Protein AF-A0A924R3G1-F1 (afdb_monomer_lite)

Secondary structure (DSSP, 8-state):
---GGGHHHHHHHHHHHHHHHHHHHHHHHHHHHHHHHHHHHHHHHHHHHHHHHHHHHHHHHHHHHH-TTTTT-SS-SSPPPPPPEEETTEEEEEEEE-S-EEBSS-B-TT-SEEEBS--TTS-SSEEEEESS-TTTT-EEEEESEEETTEEES-B-S-EETTEE-----B-TT-EEEEEEEB-S-B-SS-PPPSEEEEE--TTS-SSEEEEETTEEEEESEEEEETTEEEEES-B-----SS-SSPPPB-TT-EEEEE---TT-----EEEEEEEEETTEEEEEEEEE--

Sequence (290 aa):
MIRHVRQGGFLMIVALIMIVVLVFMAIALGAMLGSSTLASGNHVGSVQALFQAESGLEFEQRRWAQNLEWYRSTSDPNPSAAGPQTLGSGTFTVSSNLPATMLDRGISAGAGTINVYTTGRFPISGILQIGDDLAAGAELVRYTGVSGTAFTGVSRAGGQGTVTSAASVHSRADRVYPVTILRTNLPANCIALASLQVDANSKFLSAGTLDIEGEEIAYASSSTIAGTTTLSGITRCLDTITVVTPASHLINQPVTPVLVGGDSADYQVEMFSTGVQGTNIRYARRTIQR

Structure (mmCIF, N/CA/C/O backbone):
data_AF-A0A924R3G1-F1
#
_entry.id   AF-A0A924R3G1-F1
#
loop_
_atom_site.group_PDB
_atom_site.id
_atom_site.type_symbol
_atom_site.label_atom_id
_atom_site.label_alt_id
_atom_site.label_comp_id
_atom_site.label_asym_id
_atom_site.label_entity_id
_atom_site.label_seq_id
_atom_site.pdbx_PDB_ins_code
_atom_site.Cartn_x
_atom_site.Cartn_y
_atom_site.Cartn_z
_atom_site.occupancy
_atom_site.B_iso_or_equiv
_atom_site.auth_seq_id
_atom_site.auth_comp_id
_atom_site.auth_asym_id
_atom_site.auth_atom_id
_atom_site.pdbx_PDB_model_num
ATOM 1 N N . MET A 1 1 ? 34.642 26.362 -85.420 1.00 46.69 1 MET A N 1
ATOM 2 C CA . MET A 1 1 ? 35.477 26.325 -84.199 1.00 46.69 1 MET A CA 1
ATOM 3 C C . MET A 1 1 ? 34.615 26.774 -83.017 1.00 46.69 1 MET A C 1
ATOM 5 O O . MET A 1 1 ? 34.578 27.949 -82.677 1.00 46.69 1 MET A O 1
ATOM 9 N N . ILE A 1 2 ? 33.798 25.860 -82.486 1.00 54.34 2 ILE A N 1
ATOM 10 C CA . ILE A 1 2 ? 32.839 26.147 -81.408 1.00 54.34 2 ILE A CA 1
ATOM 11 C C . ILE A 1 2 ? 33.617 26.094 -80.088 1.00 54.34 2 ILE A C 1
ATOM 13 O O . ILE A 1 2 ? 34.229 25.082 -79.762 1.00 54.34 2 ILE A O 1
ATOM 17 N N . ARG A 1 3 ? 33.682 27.220 -79.369 1.00 48.91 3 ARG A N 1
ATOM 18 C CA . ARG A 1 3 ? 34.471 27.367 -78.135 1.00 48.91 3 ARG A CA 1
ATOM 19 C C . ARG A 1 3 ? 33.876 26.502 -77.008 1.00 48.91 3 ARG A C 1
ATOM 21 O O . ARG A 1 3 ? 32.891 26.894 -76.392 1.00 48.91 3 ARG A O 1
ATOM 28 N N . HIS A 1 4 ? 34.533 25.387 -76.674 1.00 56.78 4 HIS A N 1
ATOM 29 C CA . HIS A 1 4 ? 34.225 24.487 -75.541 1.00 56.78 4 HIS A CA 1
ATOM 30 C C . HIS A 1 4 ? 34.455 25.090 -74.134 1.00 56.78 4 HIS A C 1
ATOM 32 O O . HIS A 1 4 ? 34.282 24.416 -73.121 1.00 56.78 4 HIS A O 1
ATOM 38 N N . VAL A 1 5 ? 34.799 26.376 -74.030 1.00 56.31 5 VAL A N 1
ATOM 39 C CA . VAL A 1 5 ? 35.259 27.011 -72.778 1.00 56.31 5 VAL A CA 1
ATOM 40 C C . VAL A 1 5 ? 34.136 27.181 -71.732 1.00 56.31 5 VAL A C 1
ATOM 42 O O . VAL A 1 5 ? 34.415 27.423 -70.564 1.00 56.31 5 VAL A O 1
ATOM 45 N N . ARG A 1 6 ? 32.857 26.999 -72.099 1.00 57.38 6 ARG A N 1
ATOM 46 C CA . ARG A 1 6 ? 31.717 27.110 -71.161 1.00 57.38 6 ARG A CA 1
ATOM 47 C C . ARG A 1 6 ? 31.269 25.793 -70.511 1.00 57.38 6 ARG A C 1
ATOM 49 O O . ARG A 1 6 ? 30.515 25.842 -69.546 1.00 57.38 6 ARG A O 1
ATOM 56 N N . GLN A 1 7 ? 31.730 24.632 -70.983 1.00 69.12 7 GLN A N 1
ATOM 57 C CA . GLN A 1 7 ? 31.309 23.332 -70.427 1.00 69.12 7 GLN A CA 1
ATOM 58 C C . GLN A 1 7 ? 32.073 22.949 -69.147 1.00 69.12 7 GLN A C 1
ATOM 60 O O . GLN A 1 7 ? 31.501 22.316 -68.264 1.00 69.12 7 GLN A O 1
ATOM 65 N N . GLY A 1 8 ? 33.328 23.390 -68.997 1.00 74.25 8 GLY A N 1
ATOM 66 C CA . GLY A 1 8 ? 34.151 23.070 -67.823 1.00 74.25 8 GLY A CA 1
ATOM 67 C C . GLY A 1 8 ? 33.627 23.669 -66.512 1.00 74.25 8 GLY A C 1
ATOM 68 O O . GLY A 1 8 ? 33.621 22.992 -65.489 1.00 74.25 8 GLY A O 1
ATOM 69 N N . GLY A 1 9 ? 33.118 24.907 -66.546 1.00 81.81 9 GLY A N 1
ATOM 70 C CA . GLY A 1 9 ? 32.546 25.556 -65.359 1.00 81.81 9 GLY A CA 1
ATOM 71 C C . GLY A 1 9 ? 31.278 24.863 -64.854 1.00 81.81 9 GLY A C 1
ATOM 72 O O . GLY A 1 9 ? 31.118 24.665 -63.654 1.00 81.81 9 GLY A O 1
ATOM 73 N N . PHE A 1 10 ? 30.410 24.422 -65.769 1.00 85.00 10 PHE A N 1
ATOM 74 C CA . PHE A 1 10 ? 29.203 23.672 -65.420 1.00 85.00 10 PHE A CA 1
ATOM 75 C C . PHE A 1 10 ? 29.535 22.303 -64.811 1.00 85.00 10 PHE A C 1
ATOM 77 O O . PHE A 1 10 ? 28.999 21.958 -63.761 1.00 85.00 10 PHE A O 1
ATOM 84 N N . LEU A 1 11 ? 30.465 21.550 -65.413 1.00 88.44 11 LEU A N 1
ATOM 85 C CA . LEU A 1 11 ? 30.882 20.245 -64.886 1.00 88.44 11 LEU A CA 1
ATOM 86 C C . LEU A 1 11 ? 31.517 20.349 -63.491 1.00 88.44 11 LEU A C 1
ATOM 88 O O . LEU A 1 11 ? 31.296 19.473 -62.660 1.00 88.44 11 LEU A O 1
ATOM 92 N N . MET A 1 12 ? 32.250 21.429 -63.209 1.00 90.56 12 MET A N 1
ATOM 93 C CA . MET A 1 12 ? 32.850 21.664 -61.892 1.00 90.56 12 MET A CA 1
ATOM 94 C C . MET A 1 12 ? 31.787 21.948 -60.817 1.00 90.56 12 MET A C 1
ATOM 96 O O . MET A 1 12 ? 31.855 21.381 -59.727 1.00 90.56 12 MET A O 1
ATOM 100 N N . ILE A 1 13 ? 30.748 22.728 -61.145 1.00 91.25 13 ILE A N 1
ATOM 101 C CA . ILE A 1 13 ? 29.598 22.960 -60.252 1.00 91.25 13 ILE A CA 1
ATOM 102 C C . ILE A 1 13 ? 28.843 21.651 -59.986 1.00 91.25 13 ILE A C 1
ATOM 104 O O . ILE A 1 13 ? 28.533 21.347 -58.835 1.00 91.25 13 ILE A O 1
ATOM 108 N N . VAL A 1 14 ? 28.581 20.851 -61.025 1.00 93.06 14 VAL A N 1
ATOM 109 C CA . VAL A 1 14 ? 27.906 19.549 -60.881 1.00 93.06 14 VAL A CA 1
ATOM 110 C C . VAL A 1 14 ? 28.721 18.605 -59.995 1.00 93.06 14 VAL A C 1
ATOM 112 O O . VAL A 1 14 ? 28.161 17.988 -59.092 1.00 93.06 14 VAL A O 1
ATOM 115 N N . ALA A 1 15 ? 30.038 18.522 -60.200 1.00 93.81 15 ALA A N 1
ATOM 116 C CA . ALA A 1 15 ? 30.913 17.698 -59.372 1.00 93.81 15 ALA A CA 1
ATOM 117 C C . ALA A 1 15 ? 30.884 18.133 -57.898 1.00 93.81 15 ALA A C 1
ATOM 119 O O . ALA A 1 15 ? 30.775 17.285 -57.014 1.00 93.81 15 ALA A O 1
ATOM 120 N N . LEU A 1 16 ? 30.913 19.442 -57.626 1.00 95.06 16 LEU A N 1
ATOM 121 C CA . LEU A 1 16 ? 30.834 19.973 -56.266 1.00 95.06 16 LEU A CA 1
ATOM 122 C C . LEU A 1 16 ? 29.495 19.629 -55.600 1.00 95.06 16 LEU A C 1
ATOM 124 O O . LEU A 1 16 ? 29.487 19.159 -54.464 1.00 95.06 16 LEU A O 1
ATOM 128 N N . ILE A 1 17 ? 28.375 19.789 -56.312 1.00 95.94 17 ILE A N 1
ATOM 129 C CA . ILE A 1 17 ? 27.048 19.406 -55.806 1.00 95.94 17 ILE A CA 1
ATOM 130 C C . ILE A 1 17 ? 27.004 17.905 -55.501 1.00 95.94 17 ILE A C 1
ATOM 132 O O . ILE A 1 17 ? 26.549 17.517 -54.428 1.00 95.94 17 ILE A O 1
ATOM 136 N N . MET A 1 18 ? 27.521 17.060 -56.397 1.00 96.69 18 MET A N 1
ATOM 137 C CA . MET A 1 18 ? 27.561 15.610 -56.187 1.00 96.69 18 MET A CA 1
ATOM 138 C C . MET A 1 18 ? 28.399 15.229 -54.962 1.00 96.69 18 MET A C 1
ATOM 140 O O . MET A 1 18 ? 27.966 14.396 -54.171 1.00 96.69 18 MET A O 1
ATOM 144 N N . ILE A 1 19 ? 29.559 15.862 -54.755 1.00 96.81 19 ILE A N 1
ATOM 145 C CA . ILE A 1 19 ? 30.391 15.634 -53.563 1.00 96.81 19 ILE A CA 1
ATOM 146 C C . ILE A 1 19 ? 29.627 16.018 -52.294 1.00 96.81 19 ILE A C 1
ATOM 148 O O . ILE A 1 19 ? 29.590 15.238 -51.346 1.00 96.81 19 ILE A O 1
ATOM 152 N N . VAL A 1 20 ? 28.981 17.186 -52.280 1.00 97.12 20 VAL A N 1
ATOM 153 C CA . VAL A 1 20 ? 28.186 17.639 -51.131 1.00 97.12 20 VAL A CA 1
ATOM 154 C C . VAL A 1 20 ? 27.064 16.643 -50.829 1.00 97.12 20 VAL A C 1
ATOM 156 O O . VAL A 1 20 ? 26.932 16.206 -49.688 1.00 97.12 20 VAL A O 1
ATOM 159 N N . VAL A 1 21 ? 26.308 16.211 -51.842 1.00 97.00 21 VAL A N 1
ATOM 160 C CA . VAL A 1 21 ? 25.234 15.217 -51.680 1.00 97.00 21 VAL A CA 1
ATOM 161 C C . VAL A 1 21 ? 25.771 13.899 -51.118 1.00 97.00 21 VAL A C 1
ATOM 163 O O . VAL A 1 21 ? 25.178 13.355 -50.188 1.00 97.00 21 VAL A O 1
ATOM 166 N N . LEU A 1 22 ? 26.909 13.404 -51.616 1.00 96.75 22 LEU A N 1
ATOM 167 C CA . LEU A 1 22 ? 27.528 12.174 -51.112 1.00 96.75 22 LEU A CA 1
ATOM 168 C C . LEU A 1 22 ? 27.971 12.301 -49.648 1.00 96.75 22 LEU A C 1
ATOM 170 O O . LEU A 1 22 ? 27.759 11.371 -48.870 1.00 96.75 22 LEU A O 1
ATOM 174 N N . VAL A 1 23 ? 28.531 13.447 -49.249 1.00 97.31 23 VAL A N 1
ATOM 175 C CA . VAL A 1 23 ? 28.912 13.711 -47.852 1.00 97.31 23 VAL A CA 1
ATOM 176 C C . VAL A 1 23 ? 27.679 13.748 -46.948 1.00 97.31 23 VAL A C 1
ATOM 178 O O . VAL A 1 23 ? 27.663 13.082 -45.914 1.00 97.31 23 VAL A O 1
ATOM 181 N N . PHE A 1 24 ? 26.617 14.456 -47.343 1.00 96.44 24 PHE A N 1
ATOM 182 C CA . PHE A 1 24 ? 25.366 14.483 -46.577 1.00 96.44 24 PHE A CA 1
ATOM 183 C C . PHE A 1 24 ? 24.717 13.097 -46.478 1.00 96.44 24 PHE A C 1
ATOM 185 O O . PHE A 1 24 ? 24.236 12.727 -45.408 1.00 96.44 24 PHE A O 1
ATOM 192 N N . MET A 1 25 ? 24.753 12.304 -47.552 1.00 96.50 25 MET A N 1
ATOM 193 C CA . MET A 1 25 ? 24.252 10.929 -47.546 1.00 96.50 25 MET A CA 1
ATOM 194 C C . MET A 1 25 ? 25.057 10.038 -46.589 1.00 96.50 25 MET A C 1
ATOM 196 O O . MET A 1 25 ? 24.466 9.280 -45.822 1.00 96.50 25 MET A O 1
ATOM 200 N N . ALA A 1 26 ? 26.389 10.156 -46.578 1.00 94.81 26 ALA A N 1
ATOM 201 C CA . ALA A 1 26 ? 27.246 9.415 -45.654 1.00 94.81 26 ALA A CA 1
ATOM 202 C C . ALA A 1 26 ? 26.981 9.794 -44.185 1.00 94.81 26 ALA A C 1
ATOM 204 O O . ALA A 1 26 ? 26.880 8.910 -43.334 1.00 94.81 26 ALA A O 1
ATOM 205 N N . ILE A 1 27 ? 26.798 11.087 -43.892 1.00 95.69 27 ILE A N 1
ATOM 206 C CA . ILE A 1 27 ? 26.434 11.571 -42.550 1.00 95.69 27 ILE A CA 1
ATOM 207 C C . ILE A 1 27 ? 25.064 11.023 -42.132 1.00 95.69 27 ILE A C 1
ATOM 209 O O . ILE A 1 27 ? 24.921 10.524 -41.017 1.00 95.69 27 ILE A O 1
ATOM 213 N N . ALA A 1 28 ? 24.067 11.072 -43.021 1.00 93.25 28 ALA A N 1
ATOM 214 C CA . ALA A 1 28 ? 22.725 10.568 -42.741 1.00 93.25 28 ALA A CA 1
ATOM 215 C C . ALA A 1 28 ? 22.723 9.054 -42.464 1.00 93.25 28 ALA A C 1
ATOM 217 O O . ALA A 1 28 ? 22.127 8.617 -41.482 1.00 93.25 28 ALA A O 1
ATOM 218 N N . LEU A 1 29 ? 23.438 8.260 -43.271 1.00 94.75 29 LEU A N 1
ATOM 219 C CA . LEU A 1 29 ? 23.592 6.818 -43.050 1.00 94.75 29 LEU A CA 1
ATOM 220 C C . LEU A 1 29 ? 24.321 6.519 -41.735 1.00 94.75 29 LEU A C 1
ATOM 222 O O . LEU A 1 29 ? 23.879 5.659 -40.976 1.00 94.75 29 LEU A O 1
ATOM 226 N N . GLY A 1 30 ? 25.392 7.257 -41.429 1.00 92.00 30 GLY A N 1
ATOM 227 C CA . GLY A 1 30 ? 26.099 7.143 -40.153 1.00 92.00 30 GLY A CA 1
ATOM 228 C C . GLY A 1 30 ? 25.192 7.445 -38.954 1.00 92.00 30 GLY A C 1
ATOM 229 O O . GLY A 1 30 ? 25.184 6.694 -37.980 1.00 92.00 30 GLY A O 1
ATOM 230 N N . ALA A 1 31 ? 24.367 8.492 -39.046 1.00 91.25 31 ALA A N 1
ATOM 231 C CA . ALA A 1 31 ? 23.398 8.851 -38.012 1.00 91.25 31 ALA A CA 1
ATOM 232 C C . ALA A 1 31 ? 22.273 7.806 -37.861 1.00 91.25 31 ALA A C 1
ATOM 234 O O . ALA A 1 31 ? 21.894 7.463 -36.737 1.00 91.25 31 ALA A O 1
ATOM 235 N N . MET A 1 32 ? 21.763 7.250 -38.966 1.00 91.31 32 MET A N 1
ATOM 236 C CA . MET A 1 32 ? 20.761 6.176 -38.937 1.00 91.31 32 MET A CA 1
ATOM 237 C C . MET A 1 32 ? 21.319 4.891 -38.311 1.00 91.31 32 MET A C 1
ATOM 239 O O . MET A 1 32 ? 20.684 4.330 -37.424 1.00 91.31 32 MET A O 1
ATOM 243 N N . LEU A 1 33 ? 22.526 4.463 -38.692 1.00 90.06 33 LEU A N 1
ATOM 244 C CA . LEU A 1 33 ? 23.174 3.275 -38.118 1.00 90.06 33 LEU A CA 1
ATOM 245 C C . LEU A 1 33 ? 23.524 3.456 -36.634 1.00 90.06 33 LEU A C 1
ATOM 247 O O . LEU A 1 33 ? 23.359 2.535 -35.828 1.00 90.06 33 LEU A O 1
ATOM 251 N N . GLY A 1 34 ? 23.985 4.649 -36.250 1.00 83.81 34 GLY A N 1
ATOM 252 C CA . GLY A 1 34 ? 24.262 4.978 -34.853 1.00 83.81 34 GLY A CA 1
ATOM 253 C C . GLY A 1 34 ? 22.994 4.936 -33.998 1.00 83.81 34 GLY A C 1
ATOM 254 O O . GLY A 1 34 ? 22.970 4.294 -32.947 1.00 83.81 34 GLY A O 1
ATOM 255 N N . SER A 1 35 ? 21.914 5.560 -34.475 1.00 84.19 35 SER A N 1
ATOM 256 C CA . SER A 1 35 ? 20.631 5.581 -33.762 1.00 84.19 35 SER A CA 1
ATOM 257 C C . SER A 1 35 ? 19.970 4.203 -33.683 1.00 84.19 35 SER A C 1
ATOM 259 O O . SER A 1 35 ? 19.481 3.844 -32.612 1.00 84.19 35 SER A O 1
ATOM 261 N N . SER A 1 36 ? 20.020 3.386 -34.742 1.00 84.31 36 SER A N 1
ATOM 262 C CA . SER A 1 36 ? 19.483 2.018 -34.716 1.00 84.31 36 SER A CA 1
ATOM 263 C C . SER A 1 36 ? 20.238 1.117 -33.736 1.00 84.31 36 SER A C 1
ATOM 265 O O . SER A 1 36 ? 19.622 0.340 -33.006 1.00 84.31 36 SER A O 1
ATOM 267 N N . THR A 1 37 ? 21.566 1.250 -33.667 1.00 83.06 37 THR A N 1
ATOM 268 C CA . THR A 1 37 ? 22.407 0.463 -32.751 1.00 83.06 37 THR A CA 1
ATOM 269 C C . THR A 1 37 ? 22.153 0.846 -31.293 1.00 83.06 37 THR A C 1
ATOM 271 O O . THR A 1 37 ? 21.962 -0.030 -30.449 1.00 83.06 37 THR A O 1
ATOM 274 N N . LEU A 1 38 ? 22.075 2.148 -30.994 1.00 83.38 38 LEU A N 1
ATOM 275 C CA . LEU A 1 38 ? 21.742 2.643 -29.655 1.00 83.38 38 LEU A CA 1
ATOM 276 C C . LEU A 1 38 ? 20.329 2.226 -29.229 1.00 83.38 38 LEU A C 1
ATOM 278 O O . LEU A 1 38 ? 20.139 1.773 -28.102 1.00 83.38 38 LEU A O 1
ATOM 282 N N . ALA A 1 39 ? 19.347 2.318 -30.131 1.00 85.75 39 ALA A N 1
ATOM 283 C CA . ALA A 1 39 ? 17.982 1.872 -29.864 1.00 85.75 39 ALA A CA 1
ATOM 284 C C . ALA A 1 39 ? 17.922 0.364 -29.571 1.00 85.75 39 ALA A C 1
ATOM 286 O O . ALA A 1 39 ? 17.272 -0.045 -28.610 1.00 85.75 39 ALA A O 1
ATOM 287 N N . SER A 1 40 ? 18.650 -0.454 -30.340 1.00 87.31 40 SER A N 1
ATOM 288 C CA . SER A 1 40 ? 18.745 -1.899 -30.110 1.00 87.31 40 SER A CA 1
ATOM 289 C C . SER A 1 40 ? 19.406 -2.227 -28.767 1.00 87.31 40 SER A C 1
ATOM 291 O O . SER A 1 40 ? 18.902 -3.070 -28.027 1.00 87.31 40 SER A O 1
ATOM 293 N N . GLY A 1 41 ? 20.510 -1.556 -28.423 1.00 85.94 41 GLY A N 1
ATOM 294 C CA . GLY A 1 41 ? 21.190 -1.744 -27.138 1.00 85.94 41 GLY A CA 1
ATOM 295 C C . GLY A 1 41 ? 20.309 -1.351 -25.950 1.00 85.94 41 GLY A C 1
ATOM 296 O O . GLY A 1 41 ? 20.197 -2.105 -24.982 1.00 85.94 41 GLY A O 1
ATOM 297 N N . ASN A 1 42 ? 19.610 -0.219 -26.061 1.00 89.94 42 ASN A N 1
ATOM 298 C CA . ASN A 1 42 ? 18.643 0.222 -25.059 1.00 89.94 42 ASN A CA 1
ATOM 299 C C . ASN A 1 42 ? 17.487 -0.767 -24.922 1.00 89.94 42 ASN A C 1
ATOM 301 O O . ASN A 1 42 ? 17.089 -1.070 -23.804 1.00 89.94 42 ASN A O 1
ATOM 305 N N . HIS A 1 43 ? 16.974 -1.319 -26.026 1.00 93.94 43 HIS A N 1
ATOM 306 C CA . HIS A 1 43 ? 15.916 -2.325 -25.973 1.00 93.94 43 HIS A CA 1
ATOM 307 C C . HIS A 1 43 ? 16.351 -3.567 -25.182 1.00 93.94 43 HIS A C 1
ATOM 309 O O . HIS A 1 43 ? 15.658 -3.960 -24.244 1.00 93.94 43 HIS A O 1
ATOM 315 N N . VAL A 1 44 ? 17.527 -4.130 -25.483 1.00 94.19 44 VAL A N 1
ATOM 316 C CA . VAL A 1 44 ? 18.059 -5.303 -24.765 1.00 94.19 44 VAL A CA 1
ATOM 317 C C . VAL A 1 44 ? 18.292 -4.997 -23.284 1.00 94.19 44 VAL A C 1
ATOM 319 O O . VAL A 1 44 ? 17.840 -5.755 -22.426 1.00 94.19 44 VAL A O 1
ATOM 322 N N . GLY A 1 45 ? 18.936 -3.870 -22.964 1.00 94.50 45 GLY A N 1
ATOM 323 C CA . GLY A 1 45 ? 19.156 -3.464 -21.573 1.00 94.50 45 GLY A CA 1
ATOM 324 C C . GLY A 1 45 ? 17.844 -3.244 -20.815 1.00 94.50 45 GLY A C 1
ATOM 325 O O . GLY A 1 45 ? 17.727 -3.577 -19.639 1.00 94.50 45 GLY A O 1
ATOM 326 N N . SER A 1 46 ? 16.820 -2.754 -21.506 1.00 95.75 46 SER A N 1
ATOM 327 C CA . SER A 1 46 ? 15.493 -2.555 -20.945 1.00 95.75 46 SER A CA 1
ATOM 328 C C . SER A 1 46 ? 14.754 -3.860 -20.644 1.00 95.75 46 SER A C 1
ATOM 330 O O . SER A 1 46 ? 14.119 -3.967 -19.596 1.00 95.75 46 SER A O 1
ATOM 332 N N . VAL A 1 47 ? 14.857 -4.859 -21.526 1.00 96.75 47 VAL A N 1
ATOM 333 C CA . VAL A 1 47 ? 14.302 -6.204 -21.297 1.00 96.75 47 VAL A CA 1
ATOM 334 C C . VAL A 1 47 ? 15.016 -6.888 -20.130 1.00 96.75 47 VAL A C 1
ATOM 336 O O . VAL A 1 47 ? 14.366 -7.479 -19.274 1.00 96.75 47 VAL A O 1
ATOM 339 N N . GLN A 1 48 ? 16.340 -6.750 -20.033 1.00 97.25 48 GLN A N 1
ATOM 340 C CA . GLN A 1 48 ? 17.114 -7.271 -18.901 1.00 97.25 48 GLN A CA 1
ATOM 341 C C . GLN A 1 48 ? 16.728 -6.611 -17.569 1.00 97.25 48 GLN A C 1
ATOM 343 O O . GLN A 1 48 ? 1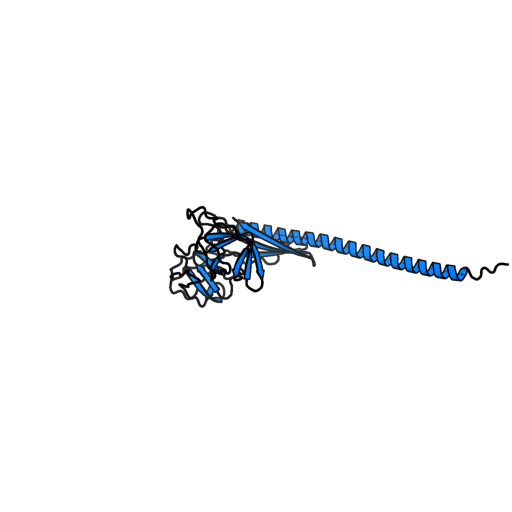6.568 -7.307 -16.569 1.00 97.25 48 GLN A O 1
ATOM 348 N N . ALA A 1 49 ? 16.519 -5.290 -17.555 1.00 97.12 49 ALA A N 1
ATOM 349 C CA . ALA A 1 49 ? 16.025 -4.586 -16.372 1.00 97.12 49 ALA A CA 1
ATOM 350 C C . ALA A 1 49 ? 14.618 -5.061 -15.966 1.00 97.12 49 ALA A C 1
ATOM 352 O O . ALA A 1 49 ? 14.338 -5.201 -14.777 1.00 97.12 49 ALA A O 1
ATOM 353 N N . LEU A 1 50 ? 13.731 -5.346 -16.930 1.00 97.56 50 LEU A N 1
ATOM 354 C CA . LEU A 1 50 ? 12.410 -5.912 -16.633 1.00 97.56 50 LEU A CA 1
ATOM 355 C C . LEU A 1 50 ? 12.534 -7.313 -16.025 1.00 97.56 50 LEU A C 1
ATOM 357 O O . LEU A 1 50 ? 11.933 -7.571 -14.988 1.00 97.56 50 LEU A O 1
ATOM 361 N N . PHE A 1 51 ? 13.371 -8.173 -16.608 1.00 97.81 51 PHE A N 1
ATOM 362 C CA . PHE A 1 51 ? 13.643 -9.510 -16.078 1.00 97.81 51 PHE A CA 1
ATOM 363 C C . PHE A 1 51 ? 14.165 -9.468 -14.632 1.00 97.81 51 PHE A C 1
ATOM 365 O O . PHE A 1 51 ? 13.763 -10.278 -13.797 1.00 97.81 51 PHE A O 1
ATOM 372 N N . GLN A 1 52 ? 15.025 -8.500 -14.302 1.00 97.50 52 GLN A N 1
ATOM 373 C CA . GLN A 1 52 ? 15.493 -8.279 -12.930 1.00 97.50 52 GLN A CA 1
ATOM 374 C C . GLN A 1 52 ? 14.356 -7.857 -11.995 1.00 97.50 52 GLN A C 1
ATOM 376 O O . GLN A 1 52 ? 14.263 -8.381 -10.887 1.00 97.50 52 GLN A O 1
ATOM 381 N N . ALA A 1 53 ? 13.474 -6.957 -12.438 1.00 97.06 53 ALA A N 1
ATOM 382 C CA . ALA A 1 53 ? 12.316 -6.534 -11.654 1.00 97.06 53 ALA A CA 1
ATOM 383 C C . ALA A 1 53 ? 11.343 -7.702 -11.397 1.00 97.06 53 ALA A C 1
ATOM 385 O O . ALA A 1 53 ? 10.892 -7.908 -10.273 1.00 97.06 53 ALA A O 1
ATOM 386 N N . GLU A 1 54 ? 11.047 -8.516 -12.411 1.00 97.12 54 GLU A N 1
ATOM 387 C CA . GLU A 1 54 ? 10.198 -9.705 -12.254 1.00 97.12 54 GLU A CA 1
ATOM 388 C C . GLU A 1 54 ? 10.847 -10.751 -11.342 1.00 97.12 54 GLU A C 1
ATOM 390 O O . GLU A 1 54 ? 10.186 -11.289 -10.456 1.00 97.12 54 GLU A O 1
ATOM 395 N N . SER A 1 55 ? 12.157 -10.970 -11.473 1.00 96.19 55 SER A N 1
ATOM 396 C CA . SER A 1 55 ? 12.909 -11.857 -10.576 1.00 96.19 55 SER A CA 1
ATOM 397 C C . SER A 1 55 ? 12.854 -11.388 -9.120 1.00 96.19 55 SER A C 1
ATOM 399 O O . SER A 1 55 ? 12.768 -12.211 -8.209 1.00 96.19 55 SER A O 1
ATOM 401 N N . GLY A 1 56 ? 12.858 -10.073 -8.887 1.00 94.94 56 GLY A N 1
ATOM 402 C CA . GLY A 1 56 ? 12.646 -9.508 -7.560 1.00 94.94 56 GLY A CA 1
ATOM 403 C C . GLY A 1 56 ? 11.253 -9.806 -7.004 1.00 94.94 56 GLY A C 1
ATOM 404 O O . GLY A 1 56 ? 11.130 -10.148 -5.829 1.00 94.94 56 GLY A O 1
ATOM 405 N N . LEU A 1 57 ? 10.205 -9.758 -7.833 1.00 93.81 57 LEU A N 1
ATOM 406 C CA . LEU A 1 57 ? 8.865 -10.171 -7.399 1.00 93.81 57 LEU A CA 1
ATOM 407 C C . LEU A 1 57 ? 8.813 -11.652 -7.018 1.00 93.81 57 LEU A C 1
ATOM 409 O O . LEU A 1 57 ? 8.230 -11.974 -5.989 1.00 93.81 57 LEU A O 1
ATOM 413 N N . GLU A 1 58 ? 9.440 -12.541 -7.791 1.00 94.44 58 GLU A N 1
ATOM 414 C CA . GLU A 1 58 ? 9.499 -13.973 -7.457 1.00 94.44 58 GLU A CA 1
ATOM 415 C C . GLU A 1 58 ? 10.295 -14.232 -6.168 1.00 94.44 58 GLU A C 1
ATOM 417 O O . GLU A 1 58 ? 9.904 -15.052 -5.332 1.00 94.44 58 GLU A O 1
ATOM 422 N N . PHE A 1 59 ? 11.398 -13.502 -5.969 1.00 91.69 59 PHE A N 1
ATOM 423 C CA . PHE A 1 59 ? 12.188 -13.555 -4.740 1.00 91.69 59 PHE A CA 1
ATOM 424 C C . PHE A 1 59 ? 11.354 -13.154 -3.516 1.00 91.69 59 PHE A C 1
ATOM 426 O O . PHE A 1 59 ? 11.319 -13.882 -2.520 1.00 91.69 59 PHE A O 1
ATOM 433 N N . GLU A 1 60 ? 10.657 -12.020 -3.596 1.00 89.69 60 GLU A N 1
ATOM 434 C CA . GLU A 1 60 ? 9.825 -11.518 -2.502 1.00 89.69 60 GLU A CA 1
ATOM 435 C C . GLU A 1 60 ? 8.601 -12.423 -2.288 1.00 89.69 60 GLU A C 1
ATOM 437 O O . GLU A 1 60 ? 8.286 -12.765 -1.151 1.00 89.69 60 GLU A O 1
ATOM 442 N N . GLN A 1 61 ? 7.977 -12.934 -3.351 1.00 88.94 61 GLN A N 1
ATOM 443 C CA . GLN A 1 61 ? 6.873 -13.888 -3.241 1.00 88.94 61 GLN A CA 1
ATOM 444 C C . GLN A 1 61 ? 7.298 -15.161 -2.511 1.00 88.94 61 GLN A C 1
ATOM 446 O O . GLN A 1 61 ? 6.595 -15.617 -1.610 1.00 88.94 61 GLN A O 1
ATOM 451 N N . ARG A 1 62 ? 8.463 -15.729 -2.848 1.00 87.50 62 ARG A N 1
ATOM 452 C CA . ARG A 1 62 ? 9.001 -16.900 -2.144 1.00 87.50 62 ARG A CA 1
ATOM 453 C C . ARG A 1 62 ? 9.239 -16.602 -0.666 1.00 87.50 62 ARG A C 1
ATOM 455 O O . ARG A 1 62 ? 8.953 -17.449 0.178 1.00 87.50 62 ARG A O 1
ATOM 462 N N . ARG A 1 63 ? 9.742 -15.410 -0.345 1.00 84.19 63 ARG A N 1
ATOM 463 C CA . ARG A 1 63 ? 9.955 -14.963 1.035 1.00 84.19 63 ARG A CA 1
ATOM 464 C C . ARG A 1 63 ? 8.638 -14.881 1.813 1.00 84.19 63 ARG A C 1
ATOM 466 O O . ARG A 1 63 ? 8.590 -15.355 2.946 1.00 84.19 63 ARG A O 1
ATOM 473 N N . TRP A 1 64 ? 7.570 -14.351 1.219 1.00 81.38 64 TRP A N 1
ATOM 474 C CA . TRP A 1 64 ? 6.238 -14.328 1.840 1.00 81.38 64 TRP A CA 1
ATOM 475 C C . TRP A 1 64 ? 5.625 -15.725 1.962 1.00 81.38 64 TRP A C 1
ATOM 477 O O . TRP A 1 64 ? 5.077 -16.064 3.007 1.00 81.38 64 TRP A O 1
ATOM 487 N N . ALA A 1 65 ? 5.804 -16.576 0.951 1.00 80.31 65 ALA A N 1
ATOM 488 C CA . ALA A 1 65 ? 5.343 -17.961 0.977 1.00 80.31 65 ALA A CA 1
ATOM 489 C C . ALA A 1 65 ? 6.046 -18.810 2.051 1.00 80.31 65 ALA A C 1
ATOM 491 O O . ALA A 1 65 ? 5.461 -19.757 2.561 1.00 80.31 65 ALA A O 1
ATOM 492 N N . GLN A 1 66 ? 7.293 -18.493 2.409 1.00 77.50 66 GLN A N 1
ATOM 493 C CA . GLN A 1 66 ? 8.010 -19.164 3.500 1.00 77.50 66 GLN A CA 1
ATOM 494 C C . GLN A 1 66 ? 7.595 -18.651 4.881 1.00 77.50 66 GLN A C 1
ATOM 496 O O . GLN A 1 6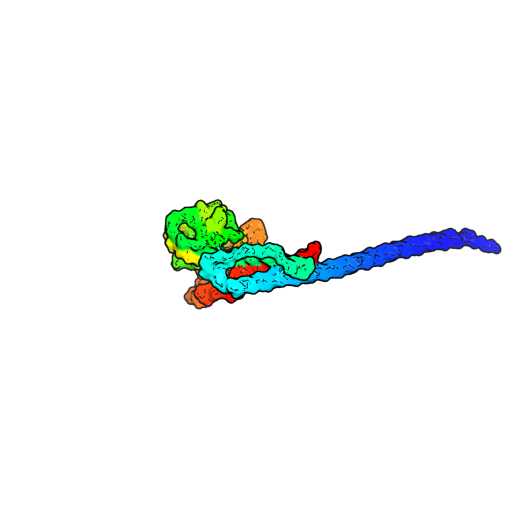6 ? 7.635 -19.401 5.852 1.00 77.50 66 GLN A O 1
ATOM 501 N N . ASN A 1 67 ? 7.158 -17.397 4.970 1.00 72.06 67 ASN A N 1
ATOM 502 C CA . ASN A 1 67 ? 6.684 -16.792 6.206 1.00 72.06 67 ASN A CA 1
ATOM 503 C C . ASN A 1 67 ? 5.165 -16.905 6.315 1.00 72.06 67 ASN A C 1
ATOM 505 O O . ASN A 1 67 ? 4.513 -15.910 6.575 1.00 72.06 67 ASN A O 1
ATOM 509 N N . LEU A 1 68 ? 4.586 -18.097 6.131 1.00 63.16 68 LEU A N 1
ATOM 510 C CA . LEU A 1 68 ? 3.130 -18.333 6.151 1.00 63.16 68 LEU A CA 1
ATOM 511 C C . LEU A 1 68 ? 2.433 -17.693 7.367 1.00 63.16 68 LEU A C 1
ATOM 513 O O . LEU A 1 68 ? 1.311 -17.203 7.262 1.00 63.16 68 LEU A O 1
ATOM 517 N N . GLU A 1 69 ? 3.108 -17.674 8.512 1.00 61.50 69 GLU A N 1
ATOM 518 C CA . GLU A 1 69 ? 2.622 -17.090 9.759 1.00 61.50 69 GLU A CA 1
ATOM 519 C C . GLU A 1 69 ? 2.973 -15.612 9.927 1.00 61.50 69 GLU A C 1
ATOM 521 O O . GLU A 1 69 ? 2.932 -15.131 11.046 1.00 61.50 69 GLU A O 1
ATOM 526 N N . TRP A 1 70 ? 3.314 -14.855 8.882 1.00 60.44 70 TRP A N 1
ATOM 527 C CA . TRP A 1 70 ? 3.679 -13.441 9.027 1.00 60.44 70 TRP A CA 1
ATOM 528 C C . TRP A 1 70 ? 2.662 -12.656 9.873 1.00 60.44 70 TRP A C 1
ATOM 530 O O . TRP A 1 70 ? 3.055 -11.879 10.730 1.00 60.44 70 TRP A O 1
ATOM 540 N N . TYR A 1 71 ? 1.372 -12.975 9.762 1.00 53.75 71 TYR A N 1
ATOM 541 C CA . TYR A 1 71 ? 0.283 -12.392 10.552 1.00 53.75 71 TYR A CA 1
ATOM 542 C C . TYR A 1 71 ? -0.074 -13.145 11.865 1.00 53.75 71 TYR A C 1
ATOM 544 O O . TYR A 1 71 ? -0.993 -12.765 12.579 1.00 53.75 71 TYR A O 1
ATOM 552 N N . ARG A 1 72 ? 0.582 -14.258 12.195 1.00 51.09 72 ARG A N 1
ATOM 553 C CA . ARG A 1 72 ? 0.479 -14.931 13.515 1.00 51.09 72 ARG A CA 1
ATOM 554 C C . ARG A 1 72 ? 1.789 -14.869 14.295 1.00 51.09 72 ARG A C 1
ATOM 556 O O . ARG A 1 72 ? 1.865 -15.308 15.440 1.00 51.09 72 ARG A O 1
ATOM 563 N N . SER A 1 73 ? 2.826 -14.354 13.648 1.00 56.62 73 SER A N 1
ATOM 564 C CA . SER A 1 73 ? 4.185 -14.348 14.131 1.00 56.62 73 SER A CA 1
ATOM 565 C C . SER A 1 73 ? 4.285 -13.445 15.341 1.00 56.62 73 SER A C 1
ATOM 567 O O . SER A 1 73 ? 3.846 -12.299 15.350 1.00 56.62 73 SER A O 1
ATOM 569 N N . THR A 1 74 ? 4.964 -13.944 16.365 1.00 58.75 74 THR A N 1
ATOM 570 C CA . THR A 1 74 ? 5.397 -13.121 17.490 1.00 58.75 74 THR A CA 1
ATOM 571 C C . THR A 1 74 ? 6.594 -12.222 17.138 1.00 58.75 74 THR A C 1
ATOM 573 O O . THR A 1 74 ? 7.185 -11.625 18.042 1.00 58.75 74 THR A O 1
ATOM 576 N N . SER A 1 75 ? 6.969 -12.117 15.862 1.00 61.06 75 SER A N 1
ATOM 577 C CA . SER A 1 75 ? 8.058 -11.291 15.328 1.00 61.06 75 SER A CA 1
ATOM 578 C C . SER A 1 75 ? 7.582 -10.484 14.115 1.00 61.06 75 SER A C 1
ATOM 580 O O . SER A 1 75 ? 6.497 -10.743 13.60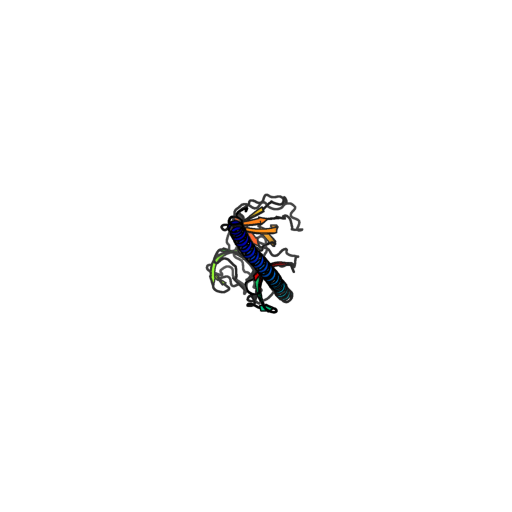3 1.00 61.06 75 SER A O 1
ATOM 582 N N . ASP A 1 76 ? 8.366 -9.488 13.688 1.00 63.84 76 ASP A N 1
ATOM 583 C CA . ASP A 1 76 ? 7.932 -8.519 12.676 1.00 63.84 76 ASP A CA 1
ATOM 584 C C . ASP A 1 76 ? 7.457 -9.199 11.377 1.00 63.84 76 ASP A C 1
ATOM 586 O O . ASP A 1 76 ? 8.260 -9.895 10.745 1.00 63.84 76 ASP A O 1
ATOM 590 N N . PRO A 1 77 ? 6.183 -9.006 10.964 1.00 61.97 77 PRO A N 1
ATOM 591 C CA . PRO A 1 77 ? 5.664 -9.546 9.711 1.00 61.97 77 PRO A CA 1
ATOM 592 C C . PRO A 1 77 ? 6.434 -9.041 8.496 1.00 61.97 77 PRO A C 1
ATOM 594 O O . PRO A 1 77 ? 6.422 -9.700 7.462 1.00 61.97 77 PRO A O 1
ATOM 597 N N . ASN A 1 78 ? 7.064 -7.868 8.595 1.00 67.75 78 ASN A N 1
ATOM 598 C CA . ASN A 1 78 ? 7.730 -7.181 7.503 1.00 67.75 78 ASN A CA 1
ATOM 599 C C . ASN A 1 78 ? 9.234 -7.083 7.777 1.00 67.75 78 ASN A C 1
ATOM 601 O O . ASN A 1 78 ? 9.720 -6.025 8.187 1.00 67.75 78 ASN A O 1
ATOM 605 N N . PRO A 1 79 ? 10.005 -8.162 7.554 1.00 64.19 79 PRO A N 1
ATOM 606 C CA . PRO A 1 79 ? 11.436 -8.079 7.756 1.00 64.19 79 PRO A CA 1
ATOM 607 C C . PRO A 1 79 ? 12.001 -6.995 6.827 1.00 64.19 79 PRO A C 1
ATOM 609 O O . PRO A 1 79 ? 11.471 -6.756 5.737 1.00 64.19 79 PRO A O 1
ATOM 612 N N . SER A 1 80 ? 13.078 -6.327 7.243 1.00 64.75 80 SER A N 1
ATOM 613 C CA . SER A 1 80 ? 13.659 -5.224 6.472 1.00 64.75 80 SER A CA 1
ATOM 614 C C . SER A 1 80 ? 13.818 -5.597 4.995 1.00 64.75 80 SER A C 1
ATOM 616 O O . SER A 1 80 ? 14.161 -6.734 4.653 1.00 64.75 80 SER A O 1
ATOM 618 N N . ALA A 1 81 ? 13.493 -4.658 4.103 1.00 65.88 81 ALA A N 1
ATOM 619 C CA . ALA A 1 81 ? 13.672 -4.864 2.673 1.00 65.88 81 ALA A CA 1
ATOM 620 C C . ALA A 1 81 ? 15.116 -5.305 2.422 1.00 65.88 81 ALA A C 1
ATOM 622 O O . ALA A 1 81 ? 16.054 -4.661 2.904 1.00 65.88 81 ALA A O 1
ATOM 623 N N . ALA A 1 82 ? 15.291 -6.412 1.699 1.00 69.50 82 ALA A N 1
ATOM 624 C CA . ALA A 1 82 ? 16.621 -6.822 1.294 1.00 69.50 82 ALA A CA 1
ATOM 625 C C . ALA A 1 82 ? 17.254 -5.657 0.518 1.00 69.50 82 ALA A C 1
ATOM 627 O O . ALA A 1 82 ? 16.606 -5.049 -0.341 1.00 69.50 82 ALA A O 1
ATOM 628 N N . GLY A 1 83 ? 18.508 -5.322 0.837 1.00 84.69 83 GLY A N 1
ATOM 629 C CA . GLY A 1 83 ? 19.274 -4.368 0.034 1.00 84.69 83 GLY A CA 1
ATOM 630 C C . GLY A 1 83 ? 19.353 -4.823 -1.433 1.00 84.69 83 GLY A C 1
ATOM 631 O O . GLY A 1 83 ? 18.926 -5.937 -1.747 1.00 84.69 83 GLY A O 1
ATOM 632 N N . PRO A 1 84 ? 19.905 -4.006 -2.344 1.00 92.25 84 PRO A N 1
ATOM 633 C CA . PRO A 1 84 ? 20.040 -4.386 -3.748 1.00 92.25 84 PRO A CA 1
ATOM 634 C C . PRO A 1 84 ? 20.650 -5.785 -3.908 1.00 92.25 84 PRO A C 1
ATOM 636 O O . PRO A 1 84 ? 21.744 -6.052 -3.413 1.00 92.25 84 PRO A O 1
ATOM 639 N N . GLN A 1 85 ? 19.921 -6.675 -4.574 1.00 94.81 85 GLN A N 1
ATOM 640 C CA . GLN A 1 85 ? 20.342 -8.039 -4.866 1.00 94.81 85 GLN A CA 1
ATOM 641 C C . GLN A 1 85 ? 20.912 -8.088 -6.277 1.00 94.81 85 GLN A C 1
ATOM 643 O O . GLN A 1 85 ? 20.358 -7.484 -7.196 1.00 94.81 85 GLN A O 1
ATOM 648 N N . THR A 1 86 ? 22.022 -8.793 -6.463 1.00 95.88 86 THR A N 1
ATOM 649 C CA . THR A 1 86 ? 22.641 -8.962 -7.779 1.00 95.88 86 THR A CA 1
ATOM 650 C C . THR A 1 86 ? 21.999 -10.126 -8.530 1.00 95.88 86 THR A C 1
ATOM 652 O O . THR A 1 86 ? 21.741 -11.187 -7.965 1.00 95.88 86 THR A O 1
ATOM 655 N N . LEU A 1 87 ? 21.755 -9.937 -9.828 1.00 94.94 87 LEU A N 1
ATOM 656 C CA . LEU A 1 87 ? 21.304 -10.992 -10.733 1.00 94.94 87 LEU A CA 1
ATOM 657 C C . LEU A 1 87 ? 21.956 -10.799 -12.104 1.00 94.94 87 LEU A C 1
ATOM 659 O O . LEU A 1 87 ? 21.609 -9.891 -12.865 1.00 94.94 87 LEU A O 1
ATOM 663 N N . GLY A 1 88 ? 22.932 -11.653 -12.413 1.00 94.12 88 GLY A N 1
ATOM 664 C CA . GLY A 1 88 ? 23.779 -11.480 -13.591 1.00 94.12 88 GLY A CA 1
ATOM 665 C C . GLY A 1 88 ? 24.580 -10.177 -13.507 1.00 94.12 88 GLY A C 1
ATOM 666 O O . GLY A 1 88 ? 25.304 -9.956 -12.541 1.00 94.12 88 GLY A O 1
ATOM 667 N N . SER A 1 89 ? 24.449 -9.319 -14.521 1.00 94.06 89 SER A N 1
ATOM 668 C CA . SER A 1 89 ? 25.145 -8.025 -14.610 1.00 94.06 89 SER A CA 1
ATOM 669 C C . SER A 1 89 ? 24.393 -6.836 -14.005 1.00 94.06 89 SER A C 1
ATOM 671 O O . SER A 1 89 ? 24.911 -5.723 -14.047 1.00 94.06 89 SER A O 1
ATOM 673 N N . GLY A 1 90 ? 23.172 -7.032 -13.511 1.00 96.12 90 GLY A N 1
ATOM 674 C CA . GLY A 1 90 ? 22.385 -5.954 -12.919 1.00 96.12 90 GLY A CA 1
ATOM 675 C C . GLY A 1 90 ? 21.889 -6.302 -11.531 1.00 96.12 90 GLY A C 1
ATOM 676 O O . GLY A 1 90 ? 22.343 -7.263 -10.900 1.00 96.12 90 GLY A O 1
ATOM 677 N N . THR A 1 91 ? 20.978 -5.477 -11.036 1.00 97.12 91 THR A N 1
ATOM 678 C CA . THR A 1 91 ? 20.464 -5.592 -9.675 1.00 97.12 91 THR A CA 1
ATOM 679 C C . THR A 1 91 ? 18.957 -5.459 -9.641 1.00 97.12 91 THR A C 1
ATOM 681 O O . THR A 1 91 ? 18.341 -4.888 -10.539 1.00 97.12 91 THR A O 1
ATOM 684 N N . PHE A 1 92 ? 18.356 -5.979 -8.581 1.00 96.50 92 PHE A N 1
ATOM 685 C CA . PHE A 1 92 ? 16.985 -5.666 -8.236 1.00 96.50 92 PHE A CA 1
ATOM 686 C C . PHE A 1 92 ? 16.882 -5.248 -6.774 1.00 96.50 92 PHE A C 1
ATOM 688 O O . PHE A 1 92 ? 17.622 -5.718 -5.910 1.00 96.50 92 PHE A O 1
ATOM 695 N N . THR A 1 93 ? 15.944 -4.359 -6.486 1.00 95.19 93 THR A N 1
ATOM 696 C CA . THR A 1 93 ? 15.484 -4.074 -5.126 1.00 95.19 93 THR A CA 1
ATOM 697 C C . THR A 1 93 ? 14.040 -4.520 -4.997 1.00 95.19 93 THR A C 1
ATOM 699 O O . THR A 1 93 ? 13.293 -4.532 -5.979 1.00 95.19 93 THR A O 1
ATOM 702 N N . VAL A 1 94 ? 13.648 -4.915 -3.789 1.00 92.31 94 VAL A N 1
ATOM 703 C CA . VAL A 1 94 ? 12.280 -5.330 -3.473 1.00 92.31 94 VAL A CA 1
ATOM 704 C C . VAL A 1 94 ? 11.773 -4.562 -2.273 1.00 92.31 94 VAL A C 1
ATOM 706 O O . VAL A 1 94 ? 12.533 -4.180 -1.386 1.00 92.31 94 VAL A O 1
ATOM 709 N N . SER A 1 95 ? 10.474 -4.320 -2.244 1.00 88.44 95 SER A N 1
ATOM 710 C CA . SER A 1 95 ? 9.809 -3.761 -1.082 1.00 88.44 95 SER A CA 1
ATOM 711 C C . SER A 1 95 ? 8.363 -4.238 -1.043 1.00 88.44 95 SER A C 1
ATOM 713 O O . SER A 1 95 ? 7.758 -4.449 -2.092 1.00 88.44 95 SER A O 1
ATOM 715 N N . SER A 1 96 ? 7.799 -4.363 0.150 1.00 87.19 96 SER A N 1
ATOM 716 C CA . SER A 1 96 ? 6.462 -4.912 0.364 1.00 87.19 96 SER A CA 1
ATOM 717 C C . SER A 1 96 ? 5.619 -3.976 1.224 1.00 87.19 96 SER A C 1
ATOM 719 O O . SER A 1 96 ? 6.110 -3.343 2.164 1.00 87.19 96 SER A O 1
ATOM 721 N N . ASN A 1 97 ? 4.353 -3.812 0.846 1.00 85.88 97 ASN A N 1
ATOM 722 C CA . ASN A 1 97 ? 3.368 -3.028 1.572 1.00 85.88 97 ASN A CA 1
ATOM 723 C C . ASN A 1 97 ? 2.309 -3.956 2.152 1.00 85.88 97 ASN A C 1
ATOM 725 O O . ASN A 1 97 ? 1.614 -4.652 1.414 1.00 85.88 97 ASN A O 1
ATOM 729 N N . LEU A 1 98 ? 2.195 -3.925 3.475 1.00 84.56 98 LEU A N 1
ATOM 730 C CA . LEU A 1 98 ? 1.160 -4.620 4.217 1.00 84.56 98 LEU A CA 1
ATOM 731 C C . LEU A 1 98 ? 0.164 -3.568 4.707 1.00 84.56 98 LEU A C 1
ATOM 733 O O . LEU A 1 98 ? 0.612 -2.568 5.293 1.00 84.56 98 LEU A O 1
ATOM 737 N N . PRO A 1 99 ? -1.147 -3.778 4.509 1.00 83.31 99 PRO A N 1
ATOM 738 C CA . PRO A 1 99 ? -2.166 -2.818 4.921 1.00 83.31 99 PRO A CA 1
ATOM 739 C C . PRO A 1 99 ? -2.307 -2.733 6.446 1.00 83.31 99 PRO A C 1
ATOM 741 O O . PRO A 1 99 ? -2.778 -1.718 6.943 1.00 83.31 99 PRO A O 1
ATOM 744 N N . ALA A 1 100 ? -1.830 -3.736 7.192 1.00 85.88 100 ALA A N 1
ATOM 745 C CA . ALA A 1 100 ? -1.887 -3.790 8.650 1.00 85.88 100 ALA A CA 1
ATOM 746 C C . ALA A 1 100 ? -0.518 -4.075 9.288 1.00 85.88 100 ALA A C 1
ATOM 748 O O . ALA A 1 100 ? 0.419 -4.542 8.637 1.00 85.88 100 ALA A O 1
ATOM 749 N N . THR A 1 101 ? -0.425 -3.801 10.586 1.00 86.69 101 THR A N 1
ATOM 750 C CA . THR A 1 101 ? 0.626 -4.279 11.496 1.00 86.69 101 THR A CA 1
ATOM 751 C C . THR A 1 101 ? -0.041 -4.984 12.681 1.00 86.69 101 THR A C 1
ATOM 753 O O . THR A 1 101 ? -1.259 -5.148 12.697 1.00 86.69 101 THR A O 1
ATOM 756 N N . MET A 1 102 ? 0.730 -5.425 13.669 1.00 87.75 102 MET A N 1
ATOM 757 C CA . MET A 1 102 ? 0.203 -6.101 14.858 1.00 87.75 102 MET A CA 1
ATOM 758 C C . MET A 1 102 ? 0.814 -5.548 16.125 1.00 87.75 102 MET A C 1
ATOM 760 O O . MET A 1 102 ? 1.960 -5.090 16.111 1.00 87.75 102 MET A O 1
ATOM 764 N N . LEU A 1 103 ? 0.058 -5.630 17.217 1.00 91.31 103 LEU A N 1
ATOM 765 C CA . LEU A 1 103 ? 0.551 -5.302 18.546 1.00 91.31 103 LEU A CA 1
ATOM 766 C C . LEU A 1 103 ? 1.720 -6.217 18.938 1.00 91.31 103 LEU A C 1
ATOM 768 O O . LEU A 1 103 ? 1.584 -7.443 18.941 1.00 91.31 103 LEU A O 1
ATOM 772 N N . ASP A 1 104 ? 2.853 -5.626 19.332 1.00 89.94 104 ASP A N 1
ATOM 773 C CA . ASP A 1 104 ? 4.027 -6.388 19.792 1.00 89.94 104 ASP A CA 1
ATOM 774 C C . ASP A 1 104 ? 3.811 -6.982 21.199 1.00 89.94 104 ASP A C 1
ATOM 776 O O . ASP A 1 104 ? 4.439 -7.979 21.572 1.00 89.94 104 ASP A O 1
ATOM 780 N N . ARG A 1 105 ? 2.883 -6.385 21.957 1.00 90.75 105 ARG A N 1
ATOM 781 C CA . ARG A 1 105 ? 2.462 -6.718 23.320 1.00 90.75 105 ARG A CA 1
ATOM 782 C C . ARG A 1 105 ? 1.027 -6.247 23.549 1.00 90.75 105 ARG A C 1
ATOM 784 O O . ARG A 1 105 ? 0.557 -5.341 22.870 1.00 90.75 105 ARG A O 1
ATOM 791 N N . GLY A 1 106 ? 0.352 -6.824 24.540 1.00 93.25 106 GLY A N 1
ATOM 792 C CA . GLY A 1 106 ? -0.986 -6.366 24.918 1.00 93.25 106 GLY A CA 1
ATOM 793 C C . GLY A 1 106 ? -0.989 -4.921 25.429 1.00 93.25 106 GLY A C 1
ATOM 794 O O . GLY A 1 106 ? -0.000 -4.450 25.999 1.00 93.25 106 GLY A O 1
ATOM 795 N N . ILE A 1 107 ? -2.112 -4.228 25.247 1.00 95.50 107 ILE A N 1
ATOM 796 C CA . ILE A 1 107 ? -2.311 -2.846 25.704 1.00 95.50 107 ILE A CA 1
ATOM 797 C C . ILE A 1 107 ? -3.530 -2.754 26.625 1.00 95.50 107 ILE A C 1
ATOM 799 O O . ILE A 1 107 ? -4.559 -3.387 26.397 1.00 95.50 107 ILE A O 1
ATOM 80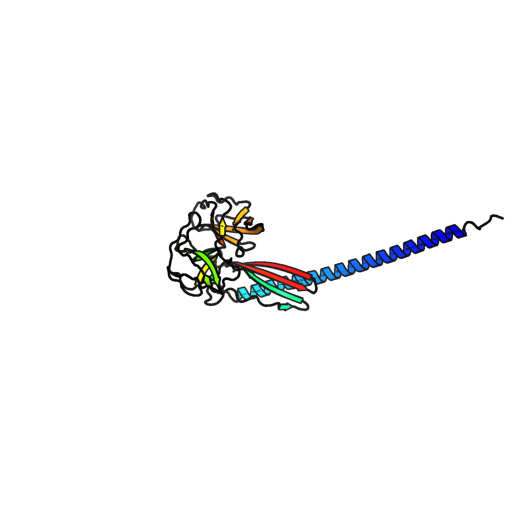3 N N . SER A 1 108 ? -3.422 -1.950 27.683 1.00 95.31 108 SER A N 1
ATOM 804 C CA . SER A 1 108 ? -4.520 -1.672 28.615 1.00 95.31 108 SER A CA 1
ATOM 805 C C . SER A 1 108 ? -5.318 -0.445 28.177 1.00 95.31 108 SER A C 1
ATOM 807 O O . SER A 1 108 ? -4.776 0.430 27.504 1.00 95.31 108 SER A O 1
ATOM 809 N N . ALA A 1 109 ? -6.581 -0.324 28.599 1.00 92.25 109 ALA A N 1
ATOM 810 C CA . ALA A 1 109 ? -7.486 0.774 28.217 1.00 92.25 109 ALA A CA 1
ATOM 811 C C . ALA A 1 109 ? -6.927 2.201 28.447 1.00 92.25 109 ALA A C 1
ATOM 813 O O . ALA A 1 109 ? -7.350 3.136 27.779 1.00 92.25 109 ALA A O 1
ATOM 814 N N . GLY A 1 110 ? -5.955 2.377 29.351 1.00 92.62 110 GLY A N 1
ATOM 815 C CA . GLY A 1 110 ? -5.286 3.660 29.620 1.00 92.62 110 GLY A CA 1
ATOM 816 C C . GLY A 1 110 ? -3.925 3.848 28.936 1.00 92.62 110 GLY A C 1
ATOM 817 O O . GLY A 1 110 ? -3.181 4.751 29.312 1.00 92.62 110 GLY A O 1
ATOM 818 N N . ALA A 1 111 ? -3.543 2.980 27.997 1.00 95.19 111 ALA A N 1
ATOM 819 C CA . ALA A 1 111 ? -2.243 3.049 27.336 1.00 95.19 111 ALA A CA 1
ATOM 820 C C . ALA A 1 111 ? -2.088 4.345 26.515 1.00 95.19 111 ALA A C 1
ATOM 822 O O . ALA A 1 111 ? -2.864 4.608 25.600 1.00 95.19 111 ALA A O 1
ATOM 823 N N . GLY A 1 112 ? -1.050 5.131 26.825 1.00 95.56 112 GLY A N 1
ATOM 824 C CA . GLY A 1 112 ? -0.686 6.355 26.090 1.00 95.56 112 GLY A CA 1
ATOM 825 C C . GLY A 1 112 ? 0.256 6.125 24.900 1.00 95.56 112 GLY A C 1
ATOM 826 O O . GLY A 1 112 ? 0.627 7.074 24.204 1.00 95.56 112 GLY A O 1
ATOM 827 N N . THR A 1 113 ? 0.656 4.875 24.671 1.00 97.06 113 THR A N 1
ATOM 828 C CA . THR A 1 113 ? 1.451 4.437 23.522 1.00 97.06 113 THR A CA 1
ATOM 829 C C . THR A 1 113 ? 0.945 3.088 23.031 1.00 97.06 113 THR A C 1
ATOM 831 O O . THR A 1 113 ? 0.465 2.268 23.816 1.00 97.06 113 THR A O 1
ATOM 834 N N . ILE A 1 114 ? 1.064 2.853 21.726 1.00 97.12 114 ILE A N 1
ATOM 835 C CA . ILE A 1 114 ? 0.730 1.570 21.105 1.00 97.12 114 ILE A CA 1
ATOM 836 C C . ILE A 1 114 ? 1.997 1.032 20.462 1.00 97.12 114 ILE A C 1
ATOM 838 O O . ILE A 1 114 ? 2.513 1.625 19.517 1.00 97.12 114 ILE A O 1
ATOM 842 N N . ASN A 1 115 ? 2.502 -0.077 20.991 1.00 95.06 115 ASN A N 1
ATOM 843 C CA . ASN A 1 115 ? 3.692 -0.731 20.469 1.00 95.06 115 ASN A CA 1
ATOM 844 C C . ASN A 1 115 ? 3.272 -1.792 19.452 1.00 95.06 115 ASN A C 1
ATOM 846 O O . ASN A 1 115 ? 2.430 -2.647 19.733 1.00 95.06 115 ASN A O 1
ATOM 850 N N . VAL A 1 116 ? 3.852 -1.712 18.263 1.00 92.06 116 VAL A N 1
ATOM 851 C CA . VAL A 1 116 ? 3.593 -2.623 17.151 1.00 92.06 116 VAL A CA 1
ATOM 852 C C . VAL A 1 116 ? 4.901 -3.212 16.656 1.00 92.06 116 VAL A C 1
ATOM 854 O O . VAL A 1 116 ? 5.978 -2.779 17.057 1.00 92.06 116 VAL A O 1
ATOM 857 N N . TYR A 1 117 ? 4.834 -4.199 15.775 1.00 86.75 117 TYR A N 1
ATOM 858 C CA . TYR A 1 117 ? 6.046 -4.725 15.151 1.00 86.75 117 TYR A CA 1
ATOM 859 C C . TYR A 1 117 ? 6.709 -3.724 14.213 1.00 86.75 117 TYR A C 1
ATOM 861 O O . TYR A 1 117 ? 7.921 -3.537 14.241 1.00 86.75 117 TYR A O 1
ATOM 869 N N . THR A 1 118 ? 5.899 -3.041 13.411 1.00 85.88 118 THR A N 1
ATOM 870 C CA . THR A 1 118 ? 6.380 -2.027 12.483 1.00 85.88 118 THR A CA 1
ATOM 871 C C . THR A 1 118 ? 5.379 -0.891 12.366 1.00 85.88 118 THR A C 1
ATOM 873 O O . THR A 1 118 ? 4.178 -1.106 12.205 1.00 85.88 118 THR A O 1
ATOM 876 N N . THR A 1 119 ? 5.890 0.332 12.437 1.00 88.50 119 THR A N 1
ATOM 877 C CA . THR A 1 119 ? 5.187 1.578 12.091 1.00 88.50 119 THR A CA 1
ATOM 878 C C . THR A 1 119 ? 5.531 2.008 10.662 1.00 88.50 119 THR A C 1
ATOM 880 O O . THR A 1 119 ? 5.077 3.045 10.177 1.00 88.50 119 THR A O 1
ATOM 883 N N . GLY A 1 120 ? 6.337 1.208 9.953 1.00 83.31 120 GLY A N 1
ATOM 884 C CA . GLY A 1 120 ? 6.780 1.497 8.601 1.00 83.31 120 GLY A CA 1
ATOM 885 C C . GLY A 1 120 ? 5.595 1.744 7.672 1.00 83.31 120 GLY A C 1
ATOM 886 O O . GLY A 1 120 ? 4.663 0.938 7.593 1.00 83.31 120 GLY A O 1
ATOM 887 N N . ARG A 1 121 ? 5.660 2.859 6.935 1.00 77.94 121 ARG A N 1
ATOM 888 C CA . ARG A 1 121 ? 4.647 3.298 5.959 1.00 77.94 121 ARG A CA 1
ATOM 889 C C . ARG A 1 121 ? 3.286 3.661 6.565 1.00 77.94 121 ARG A C 1
ATOM 891 O O . ARG A 1 121 ? 2.351 3.867 5.797 1.00 77.94 121 ARG A O 1
ATOM 898 N N . PHE A 1 122 ? 3.150 3.730 7.892 1.00 88.62 122 PHE A N 1
ATOM 899 C CA . PHE A 1 122 ? 2.031 4.440 8.512 1.00 88.62 122 PHE A CA 1
ATOM 900 C C . PHE A 1 122 ? 2.289 5.954 8.434 1.00 88.62 122 PHE A C 1
ATOM 902 O O . PHE A 1 122 ? 3.450 6.375 8.486 1.00 88.62 122 PHE A O 1
ATOM 909 N N . PRO A 1 123 ? 1.243 6.787 8.313 1.00 90.69 123 PRO A N 1
ATOM 910 C CA . PRO A 1 123 ? 1.375 8.233 8.472 1.00 90.69 123 PRO A CA 1
ATOM 911 C C . PRO A 1 123 ? 2.006 8.602 9.824 1.00 90.69 123 PRO A C 1
ATOM 913 O O . PRO A 1 123 ? 1.849 7.871 10.802 1.00 90.69 123 PRO A O 1
ATOM 916 N N . ILE A 1 124 ? 2.684 9.752 9.906 1.00 93.56 124 ILE A N 1
ATOM 917 C CA 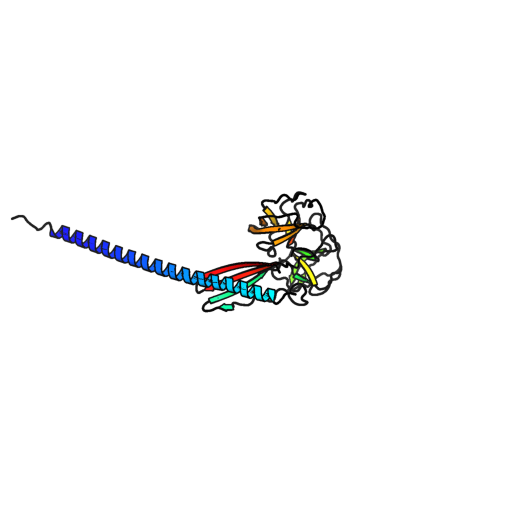. ILE A 1 124 ? 3.321 10.218 11.155 1.00 93.56 124 ILE A CA 1
ATOM 918 C C . ILE A 1 124 ? 2.305 10.536 12.266 1.00 93.56 124 ILE A C 1
ATOM 920 O O . ILE A 1 124 ? 2.633 10.465 13.447 1.00 93.56 124 ILE A O 1
ATOM 924 N N . SER A 1 125 ? 1.069 10.846 11.884 1.00 95.19 125 SER A N 1
ATOM 925 C CA . SER A 1 125 ? -0.088 11.046 12.753 1.00 95.19 125 SER A CA 1
ATOM 926 C C . SER A 1 125 ? -1.346 10.577 12.025 1.00 95.19 125 SER A C 1
ATOM 928 O O . SER A 1 125 ? -1.379 10.559 10.792 1.00 95.19 125 SER A O 1
ATOM 930 N N . GLY A 1 126 ? -2.383 10.188 12.763 1.00 95.44 126 GLY A N 1
ATOM 931 C CA . GLY A 1 126 ? -3.604 9.688 12.141 1.00 95.44 126 GLY A CA 1
ATOM 932 C C . GLY A 1 126 ? -4.536 8.952 13.090 1.00 95.44 126 GLY A C 1
ATOM 933 O O . GLY A 1 126 ? -4.540 9.179 14.303 1.00 95.44 126 GLY A O 1
ATOM 934 N N . ILE A 1 127 ? -5.351 8.082 12.499 1.00 95.62 127 ILE A N 1
ATOM 935 C CA . ILE A 1 127 ? -6.286 7.199 13.191 1.00 95.62 127 ILE A CA 1
ATOM 936 C C . ILE A 1 127 ? -5.863 5.758 12.895 1.00 95.62 127 ILE A C 1
ATOM 938 O O . ILE A 1 127 ? -5.455 5.435 11.778 1.00 95.62 127 ILE A O 1
ATOM 942 N N . LEU A 1 128 ? -5.946 4.907 13.906 1.00 95.31 128 LEU A N 1
ATOM 943 C CA . LEU A 1 128 ? -5.761 3.468 13.828 1.00 95.31 128 LEU A CA 1
ATOM 944 C C . LEU A 1 128 ? -7.078 2.784 14.180 1.00 95.31 128 LEU A C 1
ATOM 946 O O . LEU A 1 128 ? -7.845 3.319 14.978 1.00 95.31 128 LEU A O 1
ATOM 950 N N . GLN A 1 129 ? -7.295 1.594 13.644 1.00 93.94 129 GLN A N 1
ATOM 951 C CA . GLN A 1 129 ? -8.261 0.636 14.158 1.00 93.94 129 GLN A CA 1
ATOM 952 C C . GLN A 1 129 ? -7.485 -0.540 14.748 1.00 93.94 129 GLN A C 1
ATOM 954 O O . GLN A 1 129 ? -6.603 -1.082 14.081 1.00 93.94 129 GLN A O 1
ATOM 959 N N . ILE A 1 130 ? -7.785 -0.913 15.988 1.00 93.38 130 ILE A N 1
ATOM 960 C CA . ILE A 1 130 ? -7.221 -2.096 16.642 1.00 93.38 130 ILE A CA 1
ATOM 961 C C . ILE A 1 130 ? -8.303 -3.165 16.714 1.00 93.38 130 ILE A C 1
ATOM 963 O O . ILE A 1 130 ? -9.328 -2.931 17.343 1.00 93.38 130 ILE A O 1
ATOM 967 N N . GLY A 1 131 ? -8.063 -4.322 16.103 1.00 88.19 131 GLY A N 1
ATOM 968 C CA . GLY A 1 131 ? -9.061 -5.376 15.908 1.00 88.19 131 GLY A CA 1
ATOM 969 C C . GLY A 1 131 ? -9.765 -5.290 14.550 1.00 88.19 131 GLY A C 1
ATOM 970 O O . GLY A 1 131 ? -9.704 -4.271 13.860 1.00 88.19 131 GLY A O 1
ATOM 971 N N . ASP A 1 132 ? -10.410 -6.390 14.162 1.00 79.31 132 ASP A N 1
ATOM 972 C CA . ASP A 1 132 ? -11.002 -6.548 12.827 1.00 79.31 132 ASP A CA 1
ATOM 973 C C . ASP A 1 132 ? -12.404 -5.930 12.727 1.00 79.31 132 ASP A C 1
ATOM 975 O O . ASP A 1 132 ? -12.691 -5.228 11.765 1.00 79.31 132 ASP A O 1
ATOM 979 N N . ASP A 1 133 ? -13.249 -6.126 13.742 1.00 77.62 133 ASP A N 1
ATOM 980 C CA . ASP A 1 133 ? -14.669 -5.767 13.689 1.00 77.62 133 ASP A CA 1
ATOM 981 C C . ASP A 1 133 ? -15.025 -4.676 14.716 1.00 77.62 133 ASP A C 1
ATOM 983 O O . ASP A 1 133 ? -15.003 -4.899 15.931 1.00 77.62 133 ASP A O 1
ATOM 987 N N . LEU A 1 134 ? -15.379 -3.485 14.220 1.00 75.19 134 LEU A N 1
ATOM 988 C CA . LEU A 1 134 ? -15.831 -2.344 15.031 1.00 75.19 134 LEU A CA 1
ATOM 989 C C . LEU A 1 134 ? -17.126 -2.633 15.802 1.00 75.19 134 LEU A C 1
ATOM 991 O O . LEU A 1 134 ? -17.339 -2.041 16.860 1.00 75.19 134 LEU A O 1
ATOM 995 N N . ALA A 1 135 ? -17.964 -3.554 15.326 1.00 72.75 135 ALA A N 1
ATOM 996 C CA . ALA A 1 135 ? -19.163 -3.998 16.029 1.00 72.75 135 ALA A CA 1
ATOM 997 C C . ALA A 1 135 ? -18.861 -5.042 17.121 1.00 72.75 135 ALA A C 1
ATOM 999 O O . ALA A 1 135 ? -19.621 -5.143 18.088 1.00 72.75 135 ALA A O 1
ATOM 1000 N N . ALA A 1 136 ? -17.746 -5.776 17.018 1.00 74.88 136 ALA A N 1
ATOM 1001 C CA . ALA A 1 136 ? -17.358 -6.845 17.947 1.00 74.88 136 ALA A CA 1
ATOM 1002 C C . ALA A 1 136 ? -16.124 -6.523 18.813 1.00 74.88 136 ALA A C 1
ATOM 1004 O O . ALA A 1 136 ? -15.450 -7.426 19.310 1.00 74.88 136 ALA A O 1
ATOM 1005 N N . GLY A 1 137 ? -15.857 -5.237 19.060 1.00 78.44 137 GLY A N 1
ATOM 1006 C CA . GLY A 1 137 ? -14.864 -4.798 20.046 1.00 78.44 137 GLY A CA 1
ATOM 1007 C C . GLY A 1 137 ? -13.545 -4.282 19.473 1.00 78.44 137 GLY A C 1
ATOM 1008 O O . GLY A 1 137 ? -12.585 -4.143 20.233 1.00 78.44 137 GLY A O 1
ATOM 1009 N N . ALA A 1 138 ? -13.477 -3.976 18.174 1.00 88.00 138 ALA A N 1
ATOM 1010 C CA . ALA A 1 138 ? -12.387 -3.163 17.654 1.00 88.00 138 ALA A CA 1
ATOM 1011 C C . ALA A 1 138 ? -12.479 -1.711 18.159 1.00 88.00 138 ALA A C 1
ATOM 1013 O O . ALA A 1 138 ? -13.552 -1.193 18.480 1.00 88.00 138 ALA A O 1
ATOM 1014 N N . GLU A 1 139 ? -11.332 -1.039 18.214 1.00 93.31 139 GLU A N 1
ATOM 1015 C CA . GLU A 1 139 ? -11.212 0.314 18.749 1.00 93.31 139 GLU A CA 1
ATOM 1016 C C . GLU A 1 139 ? -10.570 1.275 17.755 1.00 93.31 139 GLU A C 1
ATOM 1018 O O . GLU A 1 139 ? -9.519 0.983 17.184 1.00 93.31 139 GLU A O 1
ATOM 1023 N N . LEU A 1 140 ? -11.145 2.474 17.630 1.00 94.94 140 LEU A N 1
ATOM 1024 C CA . LEU A 1 140 ? -10.518 3.591 16.938 1.00 94.94 140 LEU A CA 1
ATOM 1025 C C . LEU A 1 140 ? -9.600 4.369 17.878 1.00 94.94 140 LEU A C 1
ATOM 1027 O O . LEU A 1 140 ? -10.006 4.853 18.936 1.00 94.94 140 LEU A O 1
ATOM 1031 N N . VAL A 1 141 ? -8.361 4.570 17.444 1.00 96.38 141 VAL A N 1
ATOM 1032 C CA . VAL A 1 141 ? -7.326 5.231 18.232 1.00 96.38 141 VAL A CA 1
ATOM 1033 C C . VAL A 1 141 ? -6.672 6.350 17.439 1.00 96.38 141 VAL A C 1
ATOM 1035 O O . VAL A 1 141 ? -6.145 6.130 16.354 1.00 96.38 141 VAL A O 1
ATOM 1038 N N . ARG A 1 142 ? -6.657 7.567 17.984 1.00 96.56 142 ARG A N 1
ATOM 1039 C CA . ARG A 1 142 ? -5.913 8.693 17.399 1.00 96.56 142 ARG A CA 1
ATOM 1040 C C . ARG A 1 142 ? -4.485 8.700 17.926 1.00 96.56 142 ARG A C 1
ATOM 1042 O O . ARG A 1 142 ? -4.278 8.476 19.112 1.00 96.56 142 ARG A O 1
ATOM 1049 N N . TYR A 1 143 ? -3.515 9.009 17.075 1.00 97.50 143 TYR A N 1
ATOM 1050 C CA . TYR A 1 143 ? -2.115 9.184 17.463 1.00 97.50 143 TYR A CA 1
ATOM 1051 C C . TYR A 1 143 ? -1.525 10.424 16.791 1.00 97.50 143 TYR A C 1
ATOM 1053 O O . TYR A 1 143 ? -1.918 10.798 15.682 1.00 97.50 143 TYR A O 1
ATOM 1061 N N . THR A 1 144 ? -0.579 11.075 17.463 1.00 97.62 144 THR A N 1
ATOM 1062 C CA . THR A 1 144 ? 0.026 12.333 16.990 1.00 97.62 144 THR A CA 1
ATOM 1063 C C . THR A 1 144 ? 1.490 12.190 16.596 1.00 97.62 144 THR A C 1
ATOM 1065 O O . THR A 1 144 ? 2.047 13.120 16.015 1.00 97.62 144 THR A O 1
ATOM 1068 N N . GLY A 1 145 ? 2.105 11.037 16.870 1.00 97.06 145 GLY A N 1
ATOM 1069 C CA . GLY A 1 145 ? 3.491 10.774 16.515 1.00 97.06 145 GLY A CA 1
ATOM 1070 C C . GLY A 1 145 ? 3.825 9.294 16.362 1.00 97.06 145 GLY A C 1
ATOM 1071 O O . GLY A 1 145 ? 3.086 8.403 16.785 1.00 97.06 145 GLY A O 1
ATOM 1072 N N . VAL A 1 146 ? 4.996 9.052 15.778 1.00 96.19 146 VAL A N 1
ATOM 1073 C CA . VAL A 1 146 ? 5.634 7.739 15.656 1.00 96.19 146 VAL A CA 1
ATOM 1074 C C . VAL A 1 146 ? 7.046 7.841 16.230 1.00 96.19 146 VAL A C 1
ATOM 1076 O O . VAL A 1 146 ? 7.785 8.765 15.894 1.00 96.19 146 VAL A O 1
ATOM 1079 N N . SER A 1 147 ? 7.432 6.895 17.087 1.00 95.75 147 SER A N 1
ATOM 1080 C CA . SER A 1 147 ? 8.787 6.771 17.635 1.00 95.75 147 SER A CA 1
ATOM 1081 C C . SER A 1 147 ? 9.235 5.316 17.573 1.00 95.75 147 SER A C 1
ATOM 1083 O O . SER A 1 147 ? 8.704 4.465 18.288 1.00 95.75 147 SER A O 1
ATOM 1085 N N . GLY A 1 148 ? 10.187 5.009 16.687 1.00 92.19 148 GLY A N 1
ATOM 1086 C CA . GLY A 1 148 ? 10.569 3.626 16.405 1.00 92.19 148 GLY A CA 1
ATOM 1087 C C . GLY A 1 148 ? 9.344 2.802 16.006 1.00 92.19 148 GLY A C 1
ATOM 1088 O O . GLY A 1 148 ? 8.609 3.181 15.097 1.00 92.19 148 GLY A O 1
ATOM 1089 N N . THR A 1 149 ? 9.092 1.709 16.719 1.00 92.19 149 THR A N 1
ATOM 1090 C CA . THR A 1 149 ? 7.953 0.811 16.490 1.00 92.19 149 THR A CA 1
ATOM 1091 C C . THR A 1 149 ? 6.727 1.137 17.358 1.00 92.19 149 THR A C 1
ATOM 1093 O O . THR A 1 149 ? 5.847 0.298 17.535 1.00 92.19 149 THR A O 1
ATOM 1096 N N . ALA A 1 150 ? 6.642 2.355 17.901 1.00 95.81 150 ALA A N 1
ATOM 1097 C CA . ALA A 1 150 ? 5.527 2.793 18.734 1.00 95.81 150 ALA A CA 1
ATOM 1098 C C . ALA A 1 150 ? 4.786 3.994 18.135 1.00 95.81 150 ALA A C 1
ATOM 1100 O O . ALA A 1 150 ? 5.401 4.967 17.691 1.00 95.81 150 ALA A O 1
ATOM 1101 N N . PHE A 1 151 ? 3.458 3.959 18.203 1.00 97.88 151 PHE A N 1
ATOM 1102 C CA . PHE A 1 151 ? 2.610 5.138 18.050 1.00 97.88 151 PHE A CA 1
ATOM 1103 C C . PHE A 1 151 ? 2.527 5.878 19.388 1.00 97.88 151 PHE A C 1
ATOM 1105 O O . PHE A 1 151 ? 2.342 5.263 20.444 1.00 97.88 151 PHE A O 1
ATOM 1112 N N . THR A 1 152 ? 2.680 7.199 19.352 1.00 97.81 152 THR A N 1
ATOM 1113 C CA . THR A 1 152 ? 2.761 8.066 20.533 1.00 97.81 152 THR A CA 1
ATOM 1114 C C . THR A 1 152 ? 1.699 9.163 20.503 1.00 97.81 152 THR A C 1
ATOM 1116 O O . THR A 1 152 ? 1.075 9.430 19.472 1.00 97.81 152 THR A O 1
ATOM 1119 N N . GLY A 1 153 ? 1.461 9.778 21.668 1.00 97.00 153 GLY A N 1
ATOM 1120 C CA . GLY A 1 153 ? 0.388 10.763 21.830 1.00 97.00 153 GLY A CA 1
ATOM 1121 C C . GLY A 1 153 ? -0.981 10.148 21.553 1.00 97.00 153 GLY A C 1
ATOM 1122 O O . GLY A 1 153 ? -1.805 10.738 20.857 1.00 97.00 153 GLY A O 1
ATOM 1123 N N . VAL A 1 154 ? -1.167 8.918 22.034 1.00 97.25 154 VAL A N 1
ATOM 1124 C CA . VAL A 1 154 ? -2.344 8.107 21.756 1.00 97.25 154 VAL A CA 1
ATOM 1125 C C . VAL A 1 154 ? -3.540 8.605 22.564 1.00 97.25 154 VAL A C 1
ATOM 1127 O O . VAL A 1 154 ? -3.468 8.734 23.784 1.00 97.25 154 VAL A O 1
ATOM 1130 N N . SER A 1 155 ? -4.654 8.834 21.870 1.00 96.00 155 SER A N 1
ATOM 1131 C CA . SER A 1 155 ? -5.977 9.045 22.448 1.00 96.00 155 SER A CA 1
ATOM 1132 C C . SER A 1 155 ? -6.885 7.891 22.038 1.00 96.00 155 SER A C 1
ATOM 1134 O O . SER A 1 155 ? -7.263 7.762 20.870 1.00 96.00 155 SER A O 1
ATOM 1136 N N . ARG A 1 156 ? -7.210 7.059 23.024 1.00 94.25 156 ARG A N 1
ATOM 1137 C CA . ARG A 1 156 ? -8.054 5.861 22.925 1.00 94.25 156 ARG A CA 1
ATOM 1138 C C . ARG A 1 156 ? -9.543 6.202 22.917 1.00 94.25 156 ARG A C 1
ATOM 1140 O O . ARG A 1 156 ? -9.898 7.344 23.212 1.00 94.25 156 ARG A O 1
ATOM 1147 N N . ALA A 1 157 ? -10.390 5.222 22.599 1.00 87.88 157 ALA A N 1
ATOM 1148 C CA . ALA A 1 157 ? -11.848 5.392 22.505 1.00 87.88 157 ALA A CA 1
ATOM 1149 C C . ALA A 1 157 ? -12.264 6.548 21.574 1.00 87.88 157 ALA A C 1
ATOM 1151 O O . ALA A 1 157 ? -13.128 7.367 21.896 1.00 87.88 157 ALA A O 1
ATOM 1152 N N . GLY A 1 158 ? -11.581 6.681 20.437 1.00 86.12 158 GLY A N 1
ATOM 1153 C CA . GLY A 1 158 ? -11.875 7.722 19.468 1.00 86.12 158 GLY A CA 1
ATOM 1154 C C . GLY A 1 158 ? -13.222 7.501 18.775 1.00 86.12 158 GLY A C 1
ATOM 1155 O O . GLY A 1 158 ? -13.743 6.386 18.701 1.00 86.12 158 GLY A O 1
ATOM 1156 N N . GLY A 1 159 ? -13.758 8.585 18.215 1.00 89.94 159 GLY A N 1
ATOM 1157 C CA . GLY A 1 159 ? -14.830 8.539 17.225 1.00 89.94 159 GLY A CA 1
ATOM 1158 C C . GLY A 1 159 ? -14.379 9.119 15.886 1.00 89.94 159 GLY A C 1
ATOM 1159 O O . GLY A 1 159 ? -13.510 10.002 15.836 1.00 89.94 159 GLY A O 1
ATOM 1160 N N . GLN A 1 160 ? -14.974 8.624 14.805 1.00 93.75 160 GLN A N 1
ATOM 1161 C CA . GLN A 1 160 ? -14.820 9.148 13.454 1.00 93.75 160 GLN A CA 1
ATOM 1162 C C . GLN A 1 160 ? -16.136 8.971 12.691 1.00 93.75 160 GLN A C 1
ATOM 1164 O O . GLN A 1 160 ? -16.680 7.875 12.643 1.00 93.75 160 GLN A O 1
ATOM 1169 N N . GLY A 1 161 ? -16.656 10.052 12.105 1.00 90.12 161 GLY A N 1
ATOM 1170 C CA . GLY A 1 161 ? -17.987 10.022 11.495 1.00 90.12 161 GLY A CA 1
ATOM 1171 C C . GLY A 1 161 ? -19.060 9.689 12.535 1.00 90.12 161 GLY A C 1
ATOM 1172 O O . GLY A 1 161 ? -19.117 10.333 13.585 1.00 90.12 161 GLY A O 1
ATOM 1173 N N . THR A 1 162 ? -19.894 8.690 12.250 1.00 90.12 162 THR A N 1
ATOM 1174 C CA . THR A 1 162 ? -20.884 8.167 13.210 1.00 90.12 162 THR A CA 1
ATOM 1175 C C . THR A 1 162 ? -20.351 7.001 14.035 1.00 90.12 162 THR A C 1
ATOM 1177 O O . THR A 1 162 ? -21.015 6.562 14.973 1.00 90.12 162 THR A O 1
ATOM 1180 N N . VAL A 1 163 ? -19.159 6.504 13.709 1.00 89.19 163 VAL A N 1
ATOM 1181 C CA . VAL A 1 163 ? -18.527 5.397 14.417 1.00 89.19 163 VAL A CA 1
ATOM 1182 C C . VAL A 1 163 ? -17.890 5.914 15.696 1.00 89.19 163 VAL A C 1
ATOM 1184 O O . VAL A 1 163 ? -17.060 6.827 15.690 1.00 89.19 163 VAL A O 1
ATOM 1187 N N . THR A 1 164 ? -18.261 5.294 16.808 1.00 89.38 164 THR A N 1
ATOM 1188 C CA . THR A 1 164 ? -17.635 5.496 18.114 1.00 89.38 164 THR A CA 1
ATOM 1189 C C . THR A 1 164 ? -17.133 4.157 18.631 1.00 89.38 164 THR A C 1
ATOM 1191 O O . THR A 1 164 ? -17.681 3.114 18.291 1.00 89.38 164 THR A O 1
ATOM 1194 N N . SER A 1 165 ? -16.075 4.186 19.433 1.00 87.69 165 SER A N 1
ATOM 1195 C CA . SER A 1 165 ? -15.507 2.994 20.059 1.00 87.69 165 SER A CA 1
ATOM 1196 C C . SER A 1 165 ? -15.198 3.268 21.526 1.00 87.69 165 SER A C 1
ATOM 1198 O O . SER A 1 165 ? -15.067 4.424 21.933 1.00 87.69 165 SER A O 1
ATOM 1200 N N . ALA A 1 166 ? -15.092 2.212 22.327 1.00 87.38 166 ALA A N 1
ATOM 1201 C CA . ALA A 1 166 ? -14.688 2.298 23.724 1.00 87.38 166 ALA A CA 1
ATOM 1202 C C . ALA A 1 166 ? -13.243 1.822 23.884 1.00 87.38 166 ALA A C 1
ATOM 1204 O O . ALA A 1 166 ? -12.783 0.973 23.129 1.00 87.38 166 ALA A O 1
ATOM 1205 N N . ALA A 1 167 ? -12.538 2.349 24.887 1.00 88.38 167 ALA A N 1
ATOM 1206 C CA . ALA A 1 167 ? -11.185 1.902 25.181 1.00 88.38 167 ALA A CA 1
ATOM 1207 C C . ALA A 1 167 ? -11.224 0.473 25.736 1.00 88.38 167 ALA A C 1
ATOM 1209 O O . ALA A 1 167 ? -11.754 0.250 26.828 1.00 88.38 167 ALA A O 1
ATOM 1210 N N . SER A 1 168 ? -10.633 -0.478 25.018 1.00 90.06 168 SER A N 1
ATOM 1211 C CA . SER A 1 168 ? -10.591 -1.895 25.395 1.00 90.06 168 SER A CA 1
ATOM 1212 C C . SER A 1 168 ? -9.185 -2.377 25.743 1.00 90.06 168 SER A C 1
ATOM 1214 O O . SER A 1 168 ? -8.160 -1.782 25.396 1.00 90.06 168 SER A O 1
ATOM 1216 N N . VAL A 1 169 ? -9.113 -3.485 26.476 1.00 94.62 169 VAL A N 1
ATOM 1217 C CA . VAL A 1 169 ? -7.864 -4.245 26.576 1.00 94.62 169 VAL A CA 1
ATOM 1218 C C . VAL A 1 169 ? -7.695 -5.018 25.273 1.00 94.62 169 VAL A C 1
ATOM 1220 O O . VAL A 1 169 ? -8.621 -5.710 24.864 1.00 94.62 169 VAL A O 1
ATOM 1223 N N . HIS A 1 170 ? -6.520 -4.914 24.657 1.00 93.81 170 HIS A N 1
ATOM 1224 C CA . HIS A 1 170 ? -6.165 -5.702 23.476 1.00 93.81 170 HIS A CA 1
ATOM 1225 C C . HIS A 1 170 ? -5.025 -6.650 23.795 1.00 93.81 170 HIS A C 1
ATOM 1227 O O . HIS A 1 170 ? -4.119 -6.330 24.578 1.00 93.81 170 HIS A O 1
ATOM 1233 N N . SER A 1 171 ? -5.082 -7.820 23.178 1.00 92.31 171 SER A N 1
ATOM 1234 C CA . SER A 1 171 ? -4.067 -8.848 23.333 1.00 92.31 171 SER A CA 1
ATOM 1235 C C . SER A 1 171 ? -2.879 -8.569 22.421 1.00 92.31 171 SER A C 1
ATOM 1237 O O . SER A 1 171 ? -2.951 -7.828 21.443 1.00 92.31 171 SER A O 1
ATOM 1239 N N . ARG A 1 172 ? -1.734 -9.173 22.745 1.00 90.00 172 ARG A N 1
ATOM 1240 C CA . ARG A 1 172 ? -0.622 -9.236 21.793 1.00 90.00 172 ARG A CA 1
ATOM 1241 C C . ARG A 1 172 ? -1.115 -9.867 20.487 1.00 90.00 172 ARG A C 1
ATOM 1243 O O . ARG A 1 172 ? -1.899 -10.807 20.546 1.00 90.00 172 ARG A O 1
ATOM 1250 N N . ALA A 1 173 ? -0.579 -9.404 19.359 1.00 85.38 173 ALA A N 1
ATOM 1251 C CA . ALA A 1 173 ? -0.946 -9.827 18.010 1.00 85.38 173 ALA A CA 1
ATOM 1252 C C . ALA A 1 173 ? -2.334 -9.374 17.519 1.00 85.38 173 ALA A C 1
ATOM 1254 O O . ALA A 1 173 ? -2.668 -9.661 16.369 1.00 85.38 173 ALA A O 1
ATOM 1255 N N . ASP A 1 174 ? -3.095 -8.597 18.306 1.00 87.81 174 ASP A N 1
ATOM 1256 C CA . ASP A 1 174 ? -4.261 -7.900 17.755 1.00 87.81 174 ASP A CA 1
ATOM 1257 C C . ASP A 1 174 ? -3.805 -7.002 16.598 1.00 87.81 174 ASP A C 1
ATOM 1259 O O . ASP A 1 174 ? -2.740 -6.363 16.636 1.00 87.81 174 ASP A O 1
ATOM 1263 N N . ARG A 1 175 ? -4.601 -7.003 15.530 1.00 87.69 175 ARG A N 1
ATOM 1264 C CA . ARG A 1 175 ? -4.268 -6.320 14.283 1.00 87.69 175 ARG A CA 1
ATOM 1265 C C . ARG A 1 175 ? -4.463 -4.824 14.439 1.00 87.69 175 ARG A C 1
ATOM 1267 O O . ARG A 1 175 ? -5.389 -4.378 15.107 1.00 87.69 175 ARG A O 1
ATOM 1274 N N . VAL A 1 176 ? -3.583 -4.058 13.811 1.00 91.12 176 VAL A N 1
ATOM 1275 C CA . VAL A 1 176 ? -3.613 -2.599 13.820 1.00 91.12 176 VAL A CA 1
ATOM 1276 C C . VAL A 1 176 ? -3.626 -2.109 12.382 1.00 91.12 176 VAL A C 1
ATOM 1278 O O . VAL A 1 176 ? -2.638 -2.237 11.650 1.00 91.12 176 VAL A O 1
ATOM 1281 N N . TYR A 1 177 ? -4.751 -1.528 11.996 1.00 91.50 177 TYR A N 1
ATOM 1282 C CA . TYR A 1 177 ? -4.992 -0.966 10.679 1.00 91.50 177 TYR A CA 1
ATOM 1283 C C . TYR A 1 177 ? -4.864 0.554 10.727 1.00 91.50 177 TYR A C 1
ATOM 1285 O O . TYR A 1 177 ? -5.287 1.179 11.698 1.00 91.50 177 TYR A O 1
ATOM 1293 N N . PRO A 1 178 ? -4.311 1.190 9.692 1.00 93.00 178 PRO A N 1
ATOM 1294 C CA . PRO A 1 178 ? -4.462 2.617 9.496 1.00 93.00 178 PRO A CA 1
ATOM 1295 C C . PRO A 1 178 ? -5.892 2.897 9.032 1.00 93.00 178 PRO A C 1
ATOM 1297 O O . PRO A 1 178 ? -6.430 2.202 8.175 1.00 93.00 178 PRO A O 1
ATOM 1300 N N . VAL A 1 179 ? -6.491 3.953 9.555 1.00 93.75 179 VAL A N 1
ATOM 1301 C CA . VAL A 1 179 ? -7.822 4.395 9.146 1.00 93.75 179 VAL A CA 1
ATOM 1302 C C . VAL A 1 179 ? -7.666 5.624 8.261 1.00 93.75 179 VAL A C 1
ATOM 1304 O O . VAL A 1 179 ? -6.918 6.552 8.577 1.00 93.75 179 VAL A O 1
ATOM 1307 N N . THR A 1 180 ? -8.372 5.629 7.138 1.00 94.56 180 THR A N 1
ATOM 1308 C CA . THR A 1 180 ? -8.574 6.808 6.298 1.00 94.56 180 THR A CA 1
ATOM 1309 C C . THR A 1 180 ? -10.037 7.248 6.344 1.00 94.56 180 THR A C 1
ATOM 1311 O O . THR A 1 180 ? -10.853 6.638 7.033 1.00 94.56 180 THR A O 1
ATOM 1314 N N . ILE A 1 181 ? -10.370 8.334 5.652 1.00 95.69 181 ILE A N 1
ATOM 1315 C CA . ILE A 1 181 ? -11.692 8.954 5.693 1.00 95.69 181 ILE A CA 1
ATOM 1316 C C . ILE A 1 181 ? -12.388 8.829 4.344 1.00 95.69 181 ILE A C 1
ATOM 1318 O O . ILE A 1 181 ? -11.825 9.193 3.311 1.00 95.69 181 ILE A O 1
ATOM 1322 N N . LEU A 1 182 ? -13.638 8.372 4.362 1.00 96.81 182 LEU A N 1
ATOM 1323 C CA . LEU A 1 182 ? -14.490 8.296 3.184 1.00 96.81 182 LEU A CA 1
ATOM 1324 C C . LEU A 1 182 ? -14.852 9.695 2.658 1.00 96.81 182 LEU A C 1
ATOM 1326 O O . LEU A 1 182 ? -15.351 10.543 3.403 1.00 96.81 182 LEU A O 1
ATOM 1330 N N . ARG A 1 183 ? -14.646 9.930 1.358 1.00 97.06 183 ARG A N 1
ATOM 1331 C CA . ARG A 1 183 ? -14.981 11.186 0.656 1.00 97.06 183 ARG A CA 1
ATOM 1332 C C . ARG A 1 183 ? -16.174 11.061 -0.291 1.00 97.06 183 ARG A C 1
ATOM 1334 O O . ARG A 1 183 ? -16.737 12.076 -0.692 1.00 97.06 183 ARG A O 1
ATOM 1341 N N . THR A 1 184 ? -16.587 9.841 -0.617 1.00 95.50 184 THR A N 1
ATOM 1342 C CA . THR A 1 184 ? -17.734 9.559 -1.489 1.00 95.50 184 THR A CA 1
ATOM 1343 C C . THR A 1 184 ? -18.848 8.895 -0.695 1.00 95.50 184 THR A C 1
ATOM 1345 O O . THR A 1 184 ? -18.609 7.904 -0.023 1.00 95.50 184 THR A O 1
ATOM 1348 N N . ASN A 1 185 ? -20.074 9.406 -0.792 1.00 94.06 185 ASN A N 1
ATOM 1349 C CA . ASN A 1 185 ? -21.224 8.765 -0.158 1.00 94.06 185 ASN A CA 1
ATOM 1350 C C . ASN A 1 185 ? -21.525 7.406 -0.814 1.00 94.06 185 ASN A C 1
ATOM 1352 O O . ASN A 1 185 ? -21.638 7.327 -2.039 1.00 94.06 185 ASN A O 1
ATOM 1356 N N . LEU A 1 186 ? -21.713 6.369 -0.005 1.00 93.19 186 LEU A N 1
ATOM 1357 C CA . LEU A 1 186 ? -22.121 5.038 -0.448 1.00 93.19 186 LEU A CA 1
ATOM 1358 C C . LEU A 1 186 ? -23.605 4.838 -0.112 1.00 93.19 186 LEU A C 1
ATOM 1360 O O . LEU A 1 186 ? -23.961 4.805 1.064 1.00 93.19 186 LEU A O 1
ATOM 1364 N N . PRO A 1 187 ? -24.503 4.726 -1.105 1.00 91.88 187 PRO A N 1
ATOM 1365 C CA . PRO A 1 187 ? -25.914 4.456 -0.840 1.00 91.88 187 PRO A CA 1
ATOM 1366 C C . PRO A 1 187 ? -26.122 3.013 -0.354 1.00 91.88 187 PRO A C 1
ATOM 1368 O O . PRO A 1 187 ? -25.318 2.143 -0.663 1.00 91.88 187 PRO A O 1
ATOM 1371 N N . ALA A 1 188 ? -27.221 2.725 0.346 1.00 90.44 188 ALA A N 1
ATOM 1372 C CA . ALA A 1 188 ? -27.562 1.372 0.809 1.00 90.44 188 ALA A CA 1
ATOM 1373 C C . ALA A 1 188 ? -28.040 0.457 -0.345 1.00 90.44 188 ALA A C 1
ATOM 1375 O O . ALA A 1 188 ? -29.218 0.116 -0.445 1.00 90.44 188 ALA A O 1
ATOM 1376 N N . ASN A 1 189 ? -27.153 0.131 -1.291 1.00 88.19 189 ASN A N 1
ATOM 1377 C CA . ASN A 1 189 ? -27.392 -0.824 -2.376 1.00 88.19 189 ASN A CA 1
ATOM 1378 C C . ASN A 1 189 ? -26.082 -1.439 -2.912 1.00 88.19 189 ASN A C 1
ATOM 1380 O O . ASN A 1 189 ? -25.000 -0.882 -2.731 1.00 88.19 189 ASN A O 1
ATOM 1384 N N . CYS A 1 190 ? -26.186 -2.575 -3.608 1.00 88.00 190 CYS A N 1
ATOM 1385 C CA . CYS A 1 190 ? -25.038 -3.289 -4.188 1.00 88.00 190 CYS A CA 1
ATOM 1386 C C . CYS A 1 190 ? -24.621 -2.765 -5.574 1.00 88.00 190 CYS A C 1
ATOM 1388 O O . CYS A 1 190 ? -23.931 -3.464 -6.316 1.00 88.00 190 CYS A O 1
ATOM 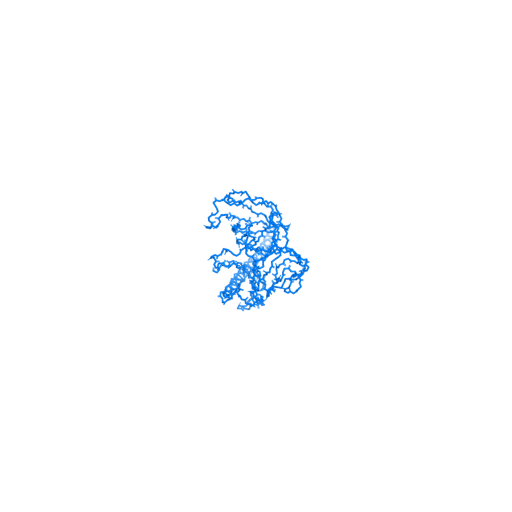1390 N N . ILE A 1 191 ? -25.064 -1.570 -5.981 1.00 87.50 191 ILE A N 1
ATOM 1391 C CA . ILE A 1 191 ? -24.686 -1.029 -7.288 1.00 87.50 191 ILE A CA 1
ATOM 1392 C C . ILE A 1 191 ? -23.216 -0.616 -7.217 1.00 87.50 191 ILE A C 1
ATOM 1394 O O . ILE A 1 191 ? -22.834 0.242 -6.420 1.00 87.50 191 ILE A O 1
ATOM 1398 N N . ALA A 1 192 ? -22.397 -1.232 -8.069 1.00 82.31 192 ALA A N 1
ATOM 1399 C CA . ALA A 1 192 ? -20.995 -0.878 -8.224 1.00 82.31 192 ALA A CA 1
ATOM 1400 C C . ALA A 1 192 ? -20.862 0.602 -8.611 1.00 82.31 192 ALA A C 1
ATOM 1402 O O . ALA A 1 192 ? -21.378 1.047 -9.640 1.00 82.31 192 ALA A O 1
ATOM 1403 N N . LEU A 1 193 ? -20.157 1.368 -7.781 1.00 89.31 193 LEU A N 1
ATOM 1404 C CA . LEU A 1 193 ? -19.773 2.734 -8.114 1.00 89.31 193 LEU A CA 1
ATOM 1405 C C . LEU A 1 193 ? -18.667 2.711 -9.176 1.00 89.31 193 LEU A C 1
ATOM 1407 O O . LEU A 1 193 ? -17.791 1.846 -9.158 1.00 89.31 193 LEU A O 1
ATOM 1411 N N . ALA A 1 194 ? -18.658 3.704 -10.068 1.00 91.38 194 ALA A N 1
ATOM 1412 C CA . ALA A 1 194 ? -17.550 3.877 -11.010 1.00 91.38 194 ALA A CA 1
ATOM 1413 C C . ALA A 1 194 ? -16.219 4.103 -10.269 1.00 91.38 194 ALA A C 1
ATOM 1415 O O . ALA A 1 194 ? -15.179 3.574 -10.668 1.00 91.38 194 ALA A O 1
ATOM 1416 N N . SER A 1 195 ? -16.270 4.861 -9.171 1.00 94.94 195 SER A N 1
ATOM 1417 C CA . SER A 1 195 ? -15.142 5.088 -8.280 1.00 94.94 195 SER A CA 1
ATOM 1418 C C . SER A 1 195 ? -15.583 5.412 -6.852 1.00 94.94 195 SER A C 1
ATOM 1420 O O . SER A 1 195 ? -16.714 5.838 -6.609 1.00 94.94 195 SER A O 1
ATOM 1422 N N . LEU A 1 196 ? -14.659 5.215 -5.913 1.00 95.94 196 LEU A N 1
ATOM 1423 C CA . LEU A 1 196 ? -14.778 5.583 -4.507 1.00 95.94 196 LEU A CA 1
ATOM 1424 C C . LEU A 1 196 ? -13.587 6.459 -4.121 1.00 95.94 196 LEU A C 1
ATOM 1426 O O . LEU A 1 196 ? -12.451 6.121 -4.445 1.00 95.94 196 LEU A O 1
ATOM 1430 N N . GLN A 1 197 ? -13.819 7.571 -3.431 1.00 97.06 197 GLN A N 1
ATOM 1431 C CA . GLN A 1 197 ? -12.743 8.433 -2.952 1.00 97.06 197 GLN A CA 1
ATOM 1432 C C . GLN A 1 197 ? -12.564 8.314 -1.445 1.00 97.06 197 GLN A C 1
ATOM 1434 O O . GLN A 1 197 ? -13.535 8.324 -0.684 1.00 97.06 197 GLN A O 1
ATOM 1439 N N . VAL A 1 198 ? -11.305 8.270 -1.026 1.00 96.75 198 VAL A N 1
ATOM 1440 C CA . VAL A 1 198 ? -10.876 8.301 0.371 1.00 96.75 198 VAL A CA 1
ATOM 1441 C C . VAL A 1 198 ? -9.707 9.269 0.536 1.00 96.75 198 VAL A C 1
ATOM 1443 O O . VAL A 1 198 ? -9.041 9.622 -0.440 1.00 96.75 198 VAL A O 1
ATOM 1446 N N . ASP A 1 199 ? -9.427 9.700 1.762 1.00 96.19 199 ASP A N 1
ATOM 1447 C CA . ASP A 1 199 ? -8.182 10.418 2.047 1.00 96.19 199 ASP A CA 1
ATOM 1448 C C . ASP A 1 199 ? -6.959 9.562 1.697 1.00 96.19 199 ASP A C 1
ATOM 1450 O O . ASP A 1 199 ? -6.956 8.334 1.845 1.00 96.19 199 ASP A O 1
ATOM 1454 N N . ALA A 1 200 ? -5.905 10.214 1.209 1.00 92.81 200 ALA A N 1
ATOM 1455 C CA . ALA A 1 200 ? -4.694 9.522 0.811 1.00 92.81 200 ALA A CA 1
ATOM 1456 C C . ALA A 1 200 ? -4.045 8.817 1.997 1.00 92.81 200 ALA A C 1
ATOM 1458 O O . ALA A 1 200 ? -3.744 9.425 3.025 1.00 92.81 200 ALA A O 1
ATOM 1459 N N . ASN A 1 201 ? -3.760 7.533 1.813 1.00 89.50 201 ASN A N 1
ATOM 1460 C CA . ASN A 1 201 ? -3.085 6.734 2.814 1.00 89.50 201 ASN A CA 1
ATOM 1461 C C . ASN A 1 201 ? -2.134 5.744 2.134 1.00 89.50 201 ASN A C 1
ATOM 1463 O O . ASN A 1 201 ? -2.524 4.984 1.251 1.00 89.50 201 ASN A O 1
ATOM 1467 N N . SER A 1 202 ? -0.867 5.755 2.551 1.00 84.94 202 SER A N 1
ATOM 1468 C CA . SER A 1 202 ? 0.216 4.940 1.982 1.00 84.94 202 SER A CA 1
ATOM 1469 C C . SER A 1 202 ? 0.042 3.432 2.171 1.00 84.94 202 SER A C 1
ATOM 1471 O O . SER A 1 202 ? 0.838 2.652 1.648 1.00 84.94 202 SER A O 1
ATOM 1473 N N . LYS A 1 203 ? -0.967 3.011 2.932 1.00 85.56 203 LYS A N 1
ATOM 1474 C CA . LYS A 1 203 ? -1.264 1.611 3.233 1.00 85.56 203 LYS A CA 1
ATOM 1475 C C . LYS A 1 203 ? -2.363 1.012 2.362 1.00 85.56 203 LYS A C 1
ATOM 1477 O O . LYS A 1 203 ? -2.551 -0.198 2.403 1.00 85.56 203 LYS A O 1
ATOM 1482 N N . PHE A 1 204 ? -3.031 1.825 1.543 1.00 85.44 204 PHE A N 1
ATOM 1483 C CA . PHE A 1 204 ? -3.887 1.306 0.482 1.00 85.44 204 PHE A CA 1
ATOM 1484 C C . PHE A 1 204 ? -3.017 0.686 -0.605 1.00 85.44 204 PHE A C 1
ATOM 1486 O O . PHE A 1 204 ? -2.011 1.266 -1.024 1.00 85.44 204 PHE A O 1
ATOM 1493 N N . LEU A 1 205 ? -3.405 -0.509 -1.034 1.00 88.12 205 LEU A N 1
ATOM 1494 C CA . LEU A 1 205 ? -2.720 -1.236 -2.091 1.00 88.12 205 LEU A CA 1
ATOM 1495 C C . LEU A 1 205 ? -3.135 -0.663 -3.458 1.00 88.12 205 LEU A C 1
ATOM 1497 O O . LEU A 1 205 ? -4.085 0.121 -3.567 1.00 88.12 205 LEU A O 1
ATOM 1501 N N . SER A 1 206 ? -2.443 -1.044 -4.536 1.00 89.31 206 SER A N 1
ATOM 1502 C CA . SER A 1 206 ? -2.932 -0.744 -5.895 1.00 89.31 206 SER A CA 1
ATOM 1503 C C . SER A 1 206 ? -4.299 -1.350 -6.172 1.00 89.31 206 SER A C 1
ATOM 1505 O O . SER A 1 206 ? -5.082 -0.733 -6.875 1.00 89.31 206 SER A O 1
ATOM 1507 N N . ALA A 1 207 ? -4.584 -2.524 -5.625 1.00 88.50 207 ALA A N 1
ATOM 1508 C CA . ALA A 1 207 ? -5.855 -3.227 -5.709 1.00 88.50 207 ALA A CA 1
ATOM 1509 C C . ALA A 1 207 ? -6.034 -4.023 -4.415 1.00 88.50 207 ALA A C 1
ATOM 1511 O O . ALA A 1 207 ? -5.037 -4.494 -3.859 1.00 88.50 207 ALA A O 1
ATOM 1512 N N . GLY A 1 208 ? -7.268 -4.178 -3.946 1.00 88.12 208 GLY A N 1
ATOM 1513 C CA . GLY A 1 208 ? -7.532 -4.915 -2.717 1.00 88.12 208 GLY A CA 1
ATOM 1514 C C . GLY A 1 208 ? -8.936 -4.706 -2.178 1.00 88.12 208 GLY A C 1
ATOM 1515 O O . GLY A 1 208 ? -9.846 -4.360 -2.930 1.00 88.12 208 GLY A O 1
ATOM 1516 N N . THR A 1 209 ? -9.086 -4.904 -0.873 1.00 87.12 209 THR A N 1
ATOM 1517 C CA . THR A 1 209 ? -10.355 -4.758 -0.154 1.00 87.12 209 THR A CA 1
ATOM 1518 C C . THR A 1 209 ? -10.233 -3.673 0.910 1.00 87.12 209 THR A C 1
ATOM 1520 O O . THR A 1 209 ? -9.152 -3.393 1.437 1.00 87.12 209 THR A O 1
ATOM 1523 N N . LEU A 1 210 ? -11.341 -3.006 1.187 1.00 89.06 210 LEU A N 1
ATOM 1524 C CA . LEU A 1 210 ? -11.507 -2.101 2.311 1.00 89.06 210 LEU A CA 1
ATOM 1525 C C . LEU A 1 210 ? -12.724 -2.524 3.122 1.00 89.06 210 LEU A C 1
ATOM 1527 O O . LEU A 1 210 ? -13.630 -3.144 2.572 1.00 89.06 210 LEU A O 1
ATOM 1531 N N . ASP A 1 211 ? -12.729 -2.162 4.395 1.00 88.50 211 ASP A N 1
ATOM 1532 C CA . ASP A 1 211 ? -13.888 -2.269 5.268 1.00 88.50 211 ASP A CA 1
ATOM 1533 C C . ASP A 1 211 ? -14.393 -0.878 5.631 1.00 88.50 211 ASP A C 1
ATOM 1535 O O . ASP A 1 211 ? -13.615 0.060 5.874 1.00 88.50 211 ASP A O 1
ATOM 1539 N N . ILE A 1 212 ? -15.716 -0.750 5.618 1.00 89.31 212 ILE A N 1
ATOM 1540 C CA . ILE A 1 212 ? -16.426 0.416 6.124 1.00 89.31 212 ILE A CA 1
ATOM 1541 C C . ILE A 1 212 ? -17.542 -0.094 7.018 1.00 89.31 212 ILE A C 1
ATOM 1543 O O . ILE A 1 212 ? -18.540 -0.613 6.532 1.00 89.31 212 ILE A O 1
ATOM 1547 N N . GLU A 1 213 ? -17.387 0.088 8.327 1.00 84.00 213 GLU A N 1
ATOM 1548 C CA . GLU A 1 213 ? -18.416 -0.279 9.308 1.00 84.00 213 GLU A CA 1
ATOM 1549 C C . GLU A 1 213 ? -18.844 -1.760 9.203 1.00 84.00 213 GLU A C 1
ATOM 1551 O O . GLU A 1 213 ? -20.018 -2.073 9.400 1.00 84.00 213 GLU A O 1
ATOM 1556 N N . GLY A 1 214 ? -17.907 -2.663 8.884 1.00 80.69 214 GLY A N 1
ATOM 1557 C CA . GLY A 1 214 ? -18.181 -4.092 8.706 1.00 80.69 214 GLY A CA 1
ATOM 1558 C C . GLY A 1 214 ? -18.611 -4.498 7.290 1.00 80.69 214 GLY A C 1
ATOM 1559 O O . GLY A 1 214 ? -18.869 -5.676 7.064 1.00 80.69 214 GLY A O 1
ATOM 1560 N N . GLU A 1 215 ? -18.742 -3.563 6.339 1.00 84.06 215 GLU A N 1
ATOM 1561 C CA . GLU A 1 215 ? -18.955 -3.900 4.927 1.00 84.06 215 GLU A CA 1
ATOM 1562 C C . GLU A 1 215 ? -17.623 -3.993 4.172 1.00 84.06 215 GLU A C 1
ATOM 1564 O O . GLU A 1 215 ? -16.931 -2.987 3.983 1.00 84.06 215 GLU A O 1
ATOM 1569 N N . GLU A 1 216 ? -17.327 -5.177 3.630 1.00 86.19 216 GLU A N 1
ATOM 1570 C CA . GLU A 1 216 ? -16.197 -5.382 2.726 1.00 86.19 216 GLU A CA 1
ATOM 1571 C C . GLU A 1 216 ? -16.488 -4.924 1.283 1.00 86.19 216 GLU A C 1
ATOM 1573 O O . GLU A 1 216 ? -17.465 -5.325 0.635 1.00 86.19 216 GLU A O 1
ATOM 1578 N N . ILE A 1 217 ? -15.578 -4.114 0.736 1.00 87.94 217 ILE A N 1
ATOM 1579 C CA . ILE A 1 217 ? -15.649 -3.558 -0.620 1.00 87.94 217 ILE A CA 1
ATOM 1580 C C . ILE A 1 217 ? -14.312 -3.780 -1.335 1.00 87.94 217 ILE A C 1
ATOM 1582 O O . ILE A 1 217 ? -13.269 -3.312 -0.881 1.00 87.94 217 ILE A O 1
ATOM 1586 N N . ALA A 1 218 ? -14.322 -4.439 -2.494 1.00 90.06 218 ALA A N 1
ATOM 1587 C CA . ALA A 1 218 ? -13.124 -4.624 -3.316 1.00 90.06 218 ALA A CA 1
ATOM 1588 C C . ALA A 1 218 ? -12.976 -3.520 -4.363 1.00 90.06 218 ALA A C 1
ATOM 1590 O O . ALA A 1 218 ? -13.957 -2.961 -4.857 1.00 90.06 218 ALA A O 1
ATOM 1591 N N . TYR A 1 219 ? -11.734 -3.247 -4.746 1.00 92.12 219 TYR A N 1
ATOM 1592 C CA . TYR A 1 219 ? -11.365 -2.337 -5.823 1.00 92.12 219 TYR A CA 1
ATOM 1593 C C . TYR A 1 219 ? -10.239 -2.936 -6.672 1.00 92.12 219 TYR A C 1
ATOM 1595 O O . TYR A 1 219 ? -9.315 -3.576 -6.167 1.00 92.12 219 TYR A O 1
ATOM 1603 N N . ALA A 1 220 ? -10.300 -2.699 -7.981 1.00 91.69 220 ALA A N 1
ATOM 1604 C CA . ALA A 1 220 ? -9.353 -3.244 -8.953 1.00 91.69 220 ALA A CA 1
ATOM 1605 C C . ALA A 1 220 ? -8.145 -2.330 -9.210 1.00 91.69 220 ALA A C 1
ATOM 1607 O O . ALA A 1 220 ? -7.125 -2.784 -9.729 1.00 91.69 220 ALA A O 1
ATOM 1608 N N . SER A 1 221 ? -8.259 -1.036 -8.900 1.00 92.50 221 SER A N 1
ATOM 1609 C CA . SER A 1 221 ? -7.152 -0.088 -9.030 1.00 92.50 221 SER A CA 1
ATOM 1610 C C . SER A 1 221 ? -7.282 1.103 -8.074 1.00 92.50 221 SER A C 1
ATOM 1612 O O . SER A 1 221 ? -8.386 1.465 -7.661 1.00 92.50 221 SER A O 1
ATOM 1614 N N . SER A 1 222 ? -6.156 1.741 -7.747 1.00 94.12 222 SER A N 1
ATOM 1615 C CA . SER A 1 222 ? -6.085 2.961 -6.943 1.00 94.12 222 SER A CA 1
ATOM 1616 C C . SER A 1 222 ? -5.154 3.999 -7.577 1.00 94.12 222 SER A C 1
ATOM 1618 O O . SER A 1 222 ? -4.173 3.677 -8.252 1.00 94.12 222 SER A O 1
ATOM 1620 N N . SER A 1 223 ? -5.474 5.276 -7.381 1.00 94.94 223 SER A N 1
ATOM 1621 C CA . SER A 1 223 ? -4.650 6.410 -7.809 1.00 94.94 223 SER A CA 1
ATOM 1622 C C . SER A 1 223 ? -4.745 7.538 -6.790 1.00 94.94 223 SER A C 1
ATOM 1624 O O . SER A 1 223 ? -5.813 7.771 -6.235 1.00 94.94 223 SER A O 1
ATOM 1626 N N . THR A 1 224 ? -3.646 8.246 -6.529 1.00 95.12 224 THR A N 1
ATOM 1627 C CA . THR A 1 224 ? -3.608 9.306 -5.510 1.00 95.12 224 THR A CA 1
ATOM 1628 C C . THR A 1 224 ? -3.216 10.631 -6.139 1.00 95.12 224 THR A C 1
ATOM 1630 O O . THR A 1 224 ? -2.148 10.740 -6.740 1.00 95.12 224 THR A O 1
ATOM 1633 N N . ILE A 1 225 ? -4.064 11.647 -5.978 1.00 95.19 225 ILE A N 1
ATOM 1634 C CA . ILE A 1 225 ? -3.836 13.008 -6.470 1.00 95.19 225 ILE A CA 1
ATOM 1635 C C . ILE A 1 225 ? -4.199 13.983 -5.350 1.00 95.19 225 ILE A C 1
ATOM 1637 O O . ILE A 1 225 ? -5.270 13.881 -4.760 1.00 95.19 225 ILE A O 1
ATOM 1641 N N . ALA A 1 226 ? -3.298 14.924 -5.053 1.00 93.00 226 ALA A N 1
ATOM 1642 C CA . ALA A 1 226 ? -3.533 16.023 -4.109 1.00 93.00 226 ALA A CA 1
ATOM 1643 C C . ALA A 1 226 ? -4.116 15.589 -2.742 1.00 93.00 226 ALA A C 1
ATOM 1645 O O . ALA A 1 226 ? -5.012 16.233 -2.206 1.00 93.00 226 ALA A O 1
ATOM 1646 N N . GLY A 1 227 ? -3.622 14.483 -2.176 1.00 92.62 227 GLY A N 1
ATOM 1647 C CA . GLY A 1 227 ? -4.066 13.998 -0.864 1.00 92.62 227 GLY A CA 1
ATOM 1648 C C . GLY A 1 227 ? -5.392 13.229 -0.867 1.00 92.62 227 GLY A C 1
ATOM 1649 O O . GLY A 1 227 ? -5.867 12.869 0.202 1.00 92.62 227 GLY A O 1
ATOM 1650 N N . THR A 1 228 ? -5.963 12.926 -2.036 1.00 95.62 228 THR A N 1
ATOM 1651 C CA . THR A 1 228 ? -7.132 12.044 -2.190 1.00 95.62 228 THR A CA 1
ATOM 1652 C C . THR A 1 228 ? -6.749 10.805 -2.989 1.00 95.62 228 THR A C 1
ATOM 1654 O O . THR A 1 228 ? -6.127 10.916 -4.049 1.00 95.62 228 THR A O 1
ATOM 1657 N N . THR A 1 229 ? -7.140 9.627 -2.511 1.00 96.31 229 THR A N 1
ATOM 1658 C CA . THR A 1 229 ? -7.036 8.368 -3.250 1.00 96.31 229 THR A CA 1
ATOM 1659 C C . THR A 1 229 ? -8.378 8.044 -3.901 1.00 96.31 229 THR A C 1
ATOM 1661 O O . THR A 1 229 ? -9.403 7.968 -3.232 1.00 96.31 229 THR A O 1
ATOM 1664 N N . THR A 1 230 ? -8.372 7.857 -5.220 1.00 96.88 230 THR A N 1
ATOM 1665 C CA . THR A 1 230 ? -9.510 7.371 -6.007 1.00 96.88 230 THR A CA 1
ATOM 1666 C C . THR A 1 230 ? -9.322 5.886 -6.290 1.00 96.88 230 THR A C 1
ATOM 1668 O O . THR A 1 230 ? -8.360 5.492 -6.953 1.00 96.88 230 THR A O 1
ATOM 1671 N N . LEU A 1 231 ? -10.254 5.081 -5.799 1.00 95.56 231 LEU A N 1
ATOM 1672 C CA . LEU A 1 231 ? -10.369 3.645 -6.019 1.00 95.56 231 LEU A CA 1
ATOM 1673 C C . LEU A 1 231 ? -11.344 3.398 -7.173 1.00 95.56 231 LEU A C 1
ATOM 1675 O O . LEU A 1 231 ? -12.375 4.064 -7.254 1.00 95.56 231 LEU A O 1
ATOM 1679 N N . SER A 1 232 ? -11.026 2.475 -8.075 1.00 95.75 232 SER A N 1
ATOM 1680 C CA . SER A 1 232 ? -11.841 2.169 -9.262 1.00 95.75 232 SER A CA 1
ATOM 1681 C C . SER A 1 232 ? -12.089 0.668 -9.404 1.00 95.75 232 SER A C 1
ATOM 1683 O O . SER A 1 232 ? -11.365 -0.149 -8.834 1.00 95.75 232 SER A O 1
ATOM 1685 N N . GLY A 1 233 ? -13.113 0.300 -10.181 1.00 94.06 233 GLY A N 1
ATOM 1686 C CA . GLY A 1 233 ? -13.533 -1.100 -10.322 1.00 94.06 233 GLY A CA 1
ATOM 1687 C C . GLY A 1 233 ? -14.128 -1.642 -9.023 1.00 94.06 233 GLY A C 1
ATOM 1688 O O . GLY A 1 233 ? -13.713 -2.695 -8.547 1.00 94.06 233 GLY A O 1
ATOM 1689 N N . ILE A 1 234 ? -15.034 -0.866 -8.422 1.00 93.00 234 ILE A N 1
ATOM 1690 C CA . ILE A 1 234 ? -15.603 -1.146 -7.105 1.00 93.00 234 ILE A CA 1
ATOM 1691 C C . ILE A 1 234 ? -16.562 -2.333 -7.182 1.00 93.00 234 ILE A C 1
ATOM 1693 O O . ILE A 1 234 ? -17.483 -2.333 -7.995 1.00 93.00 234 ILE A O 1
ATOM 1697 N N . THR A 1 235 ? -16.384 -3.306 -6.293 1.00 90.75 235 THR A N 1
ATOM 1698 C CA . THR A 1 235 ? -17.329 -4.406 -6.069 1.00 90.75 235 THR A CA 1
ATOM 1699 C C . THR A 1 235 ? -17.771 -4.376 -4.612 1.00 90.75 235 THR A C 1
ATOM 1701 O O . THR A 1 235 ? -16.931 -4.402 -3.717 1.00 90.75 235 THR A O 1
ATOM 1704 N N . ARG A 1 236 ? -19.082 -4.288 -4.379 1.00 87.81 236 ARG A N 1
ATOM 1705 C CA . ARG A 1 236 ? -19.705 -4.261 -3.045 1.00 87.81 236 ARG A CA 1
ATOM 1706 C C . ARG A 1 236 ? -20.439 -5.565 -2.766 1.00 87.81 236 ARG A C 1
ATOM 1708 O O . ARG A 1 236 ? -20.662 -6.340 -3.695 1.00 87.81 236 ARG A O 1
ATOM 1715 N N . CYS A 1 237 ? -20.887 -5.739 -1.522 1.00 79.19 237 CYS A N 1
ATOM 1716 C CA . CYS A 1 237 ? -21.660 -6.910 -1.098 1.00 79.19 237 CYS A CA 1
ATOM 1717 C C . CYS A 1 237 ? -20.885 -8.215 -1.322 1.00 79.19 237 CYS A C 1
ATOM 1719 O O . CYS A 1 237 ? -21.432 -9.190 -1.832 1.00 79.19 237 CYS A O 1
ATOM 1721 N N . LEU A 1 238 ? -19.588 -8.189 -1.005 1.00 76.44 238 LEU A N 1
ATOM 1722 C CA . LEU A 1 238 ? -18.711 -9.351 -1.139 1.00 76.44 238 LEU A CA 1
ATOM 1723 C C . LEU A 1 238 ? -18.980 -10.405 -0.067 1.00 76.44 238 LEU A C 1
ATOM 1725 O O . LEU A 1 238 ? -18.701 -11.580 -0.293 1.00 76.44 238 LEU A O 1
ATOM 1729 N N . ASP A 1 239 ? -19.550 -9.993 1.064 1.00 64.50 239 ASP A N 1
ATOM 1730 C CA . ASP A 1 239 ? -19.834 -10.897 2.162 1.00 64.50 239 ASP A CA 1
ATOM 1731 C C . ASP A 1 239 ? -20.970 -11.870 1.843 1.00 64.50 239 ASP A C 1
ATOM 1733 O O . ASP A 1 239 ? -22.086 -11.498 1.473 1.00 64.50 239 ASP A O 1
ATOM 1737 N N . THR A 1 240 ? -20.697 -13.152 2.074 1.00 51.81 240 THR A N 1
ATOM 1738 C CA . THR A 1 240 ? -21.702 -14.222 2.092 1.00 51.81 240 THR A CA 1
ATOM 1739 C C . THR A 1 240 ? -22.541 -14.227 3.376 1.00 51.81 240 THR A C 1
ATOM 1741 O O . THR A 1 240 ? -23.500 -14.996 3.484 1.00 51.81 240 THR A O 1
ATOM 1744 N N . ILE A 1 241 ? -22.205 -13.386 4.361 1.00 47.53 241 ILE A N 1
ATOM 1745 C CA . ILE A 1 241 ? -22.884 -13.321 5.658 1.00 47.53 241 ILE A CA 1
ATOM 1746 C C . ILE A 1 241 ? -24.149 -12.465 5.534 1.00 47.53 241 ILE A C 1
ATOM 1748 O O . ILE A 1 241 ? -24.098 -11.258 5.700 1.00 47.53 241 ILE A O 1
ATOM 1752 N N . THR A 1 242 ? -25.281 -13.118 5.241 1.00 46.03 242 THR A N 1
ATOM 1753 C CA . THR A 1 242 ? -26.683 -12.877 5.690 1.00 46.03 242 THR A CA 1
ATOM 1754 C C . THR A 1 242 ? -27.230 -11.463 5.991 1.00 46.03 242 THR A C 1
ATOM 1756 O O . THR A 1 242 ? -28.332 -11.357 6.529 1.00 46.03 242 THR A O 1
ATOM 1759 N N . VAL A 1 243 ? -26.574 -10.367 5.626 1.00 51.47 243 VAL A N 1
ATOM 1760 C CA . VAL A 1 243 ? -27.137 -9.018 5.700 1.00 51.47 243 VAL A CA 1
ATOM 1761 C C . VAL A 1 243 ? -27.619 -8.662 4.300 1.00 51.47 243 VAL A C 1
ATOM 1763 O O . VAL A 1 243 ? -26.858 -8.315 3.406 1.00 51.47 243 VAL A O 1
ATOM 1766 N N . VAL A 1 244 ? -28.929 -8.808 4.104 1.00 55.59 244 VAL A N 1
ATOM 1767 C CA . VAL A 1 244 ? -29.639 -8.756 2.809 1.00 55.59 244 VAL A CA 1
ATOM 1768 C C . VAL A 1 244 ? -29.613 -7.359 2.152 1.00 55.59 244 VAL A C 1
ATOM 1770 O O . VAL A 1 244 ? -30.129 -7.171 1.054 1.00 55.59 244 VAL A O 1
ATOM 1773 N N . THR A 1 245 ? -28.969 -6.372 2.770 1.00 67.81 245 THR A N 1
ATOM 1774 C CA . THR A 1 245 ? -28.816 -5.020 2.224 1.00 67.81 245 THR A CA 1
ATOM 1775 C C . THR A 1 245 ? -27.538 -4.378 2.762 1.00 67.81 245 THR A C 1
ATOM 1777 O O . THR A 1 245 ? -27.427 -4.260 3.983 1.00 67.81 245 THR A O 1
ATOM 1780 N N . PRO A 1 246 ? -26.609 -3.926 1.897 1.00 79.12 246 PRO A N 1
ATOM 1781 C CA . PRO A 1 246 ? -25.428 -3.183 2.331 1.00 79.12 246 PRO A CA 1
ATOM 1782 C C . PRO A 1 246 ? -25.841 -1.883 3.023 1.00 79.12 246 PRO A C 1
ATOM 1784 O O . PRO A 1 246 ? -26.879 -1.292 2.694 1.00 79.12 246 PRO A O 1
ATOM 1787 N N . ALA A 1 247 ? -25.025 -1.429 3.969 1.00 82.62 247 ALA A N 1
ATOM 1788 C CA . ALA A 1 247 ? -25.296 -0.201 4.692 1.00 82.62 247 ALA A CA 1
ATOM 1789 C C . ALA A 1 247 ? -25.078 1.025 3.787 1.00 82.62 247 ALA A C 1
ATOM 1791 O O . ALA A 1 247 ? -24.399 0.993 2.753 1.00 82.62 247 ALA A O 1
ATOM 1792 N N . SER A 1 248 ? -25.707 2.141 4.159 1.00 91.00 248 SER A N 1
ATOM 1793 C CA . SER A 1 248 ? -25.312 3.439 3.620 1.00 91.00 248 SER A CA 1
ATOM 1794 C C . SER A 1 248 ? -24.148 3.981 4.437 1.00 91.00 248 SER A C 1
ATOM 1796 O O . SER A 1 248 ? -24.293 4.103 5.653 1.00 91.00 248 SER A O 1
ATOM 1798 N N . HIS A 1 249 ? -23.069 4.403 3.783 1.00 92.31 249 HIS A N 1
ATOM 1799 C CA . HIS A 1 249 ? -21.932 5.038 4.451 1.00 92.31 249 HIS A CA 1
ATOM 1800 C C . HIS A 1 249 ? -21.818 6.495 4.029 1.00 92.31 249 HIS A C 1
ATOM 1802 O O . HIS A 1 249 ? -21.665 6.812 2.845 1.00 92.31 249 HIS A O 1
ATOM 1808 N N . LEU A 1 250 ? -21.898 7.383 5.016 1.00 94.19 250 LEU A N 1
ATOM 1809 C CA . LEU A 1 250 ? -21.835 8.822 4.805 1.00 94.19 250 LEU A CA 1
ATOM 1810 C C . LEU A 1 250 ? -20.394 9.297 4.583 1.00 94.19 250 LEU A C 1
ATOM 1812 O O . LEU A 1 250 ? -19.419 8.645 4.945 1.00 94.19 250 LEU A O 1
ATOM 1816 N N . ILE A 1 251 ? -20.237 10.493 4.023 1.00 95.94 251 ILE A N 1
ATOM 1817 C CA . ILE A 1 251 ? -18.927 11.154 4.006 1.00 95.94 251 ILE A CA 1
ATOM 1818 C C . ILE A 1 251 ? -18.426 11.303 5.452 1.00 95.94 251 ILE A C 1
ATOM 1820 O O . ILE A 1 251 ? -19.201 11.603 6.360 1.00 95.94 251 ILE A O 1
ATOM 1824 N N . ASN A 1 252 ? -17.115 11.162 5.635 1.00 95.69 252 ASN A N 1
ATOM 1825 C CA . ASN A 1 252 ? -16.392 11.188 6.908 1.00 95.69 252 ASN A CA 1
ATOM 1826 C C . ASN A 1 252 ? -16.374 9.886 7.720 1.00 95.69 252 ASN A C 1
ATOM 1828 O O . ASN A 1 252 ? -15.790 9.889 8.810 1.00 95.69 252 ASN A O 1
ATOM 1832 N N . GLN A 1 253 ? -16.942 8.793 7.201 1.00 94.69 253 GLN A N 1
ATOM 1833 C CA . GLN A 1 253 ? -16.812 7.484 7.843 1.00 94.69 253 GLN A CA 1
ATOM 1834 C C . GLN A 1 253 ? -15.367 6.975 7.819 1.00 94.69 253 GLN A C 1
ATOM 1836 O O . GLN A 1 253 ? -14.624 7.287 6.876 1.00 94.69 253 GLN A O 1
ATOM 1841 N N . PRO A 1 254 ? -14.949 6.227 8.857 1.00 93.88 254 PRO A N 1
ATOM 1842 C CA . PRO A 1 254 ? -13.660 5.561 8.860 1.00 93.88 254 PRO A CA 1
ATOM 1843 C C . PRO A 1 254 ? -13.649 4.467 7.792 1.00 93.88 254 PRO A C 1
ATOM 1845 O O . PRO A 1 254 ? -14.619 3.735 7.626 1.00 93.88 254 PRO A O 1
ATOM 1848 N N . VAL A 1 255 ? -12.535 4.370 7.079 1.00 94.00 255 VAL A N 1
ATOM 1849 C CA . VAL A 1 255 ? -12.278 3.323 6.094 1.00 94.00 255 VAL A CA 1
ATOM 1850 C C . VAL A 1 255 ? -10.963 2.661 6.451 1.00 94.00 255 VAL A C 1
ATOM 1852 O O . VAL A 1 255 ? -9.940 3.345 6.568 1.00 94.00 255 VAL A O 1
ATOM 1855 N N . THR A 1 256 ? -10.965 1.344 6.595 1.00 91.00 256 THR A N 1
ATOM 1856 C CA . THR A 1 256 ? -9.751 0.562 6.827 1.00 91.00 256 THR A CA 1
ATOM 1857 C C . THR A 1 256 ? -9.407 -0.248 5.584 1.00 91.00 256 THR A C 1
ATOM 1859 O O . THR A 1 256 ? -10.291 -0.792 4.929 1.00 91.00 256 THR A O 1
ATOM 1862 N N . PRO A 1 257 ? -8.126 -0.337 5.194 1.00 86.25 257 PRO A N 1
ATOM 1863 C CA . PRO A 1 257 ? -7.716 -1.319 4.206 1.00 86.25 257 PRO A CA 1
ATOM 1864 C C . PRO A 1 257 ? -7.762 -2.697 4.877 1.00 86.25 257 PRO A C 1
ATOM 1866 O O . PRO A 1 257 ? -7.015 -2.941 5.825 1.00 86.25 257 PRO A O 1
ATOM 1869 N N . VAL A 1 258 ? -8.635 -3.587 4.409 1.00 76.81 258 VAL A N 1
ATOM 1870 C CA . VAL A 1 258 ? -8.831 -4.908 5.017 1.00 76.81 258 VAL A CA 1
ATOM 1871 C C . VAL A 1 258 ? -8.167 -6.007 4.202 1.00 76.81 258 VAL A C 1
ATOM 1873 O O . VAL A 1 258 ? -8.085 -5.980 2.975 1.00 76.81 258 VAL A O 1
ATOM 1876 N N . LEU A 1 259 ? -7.646 -6.974 4.952 1.00 61.62 259 LEU A N 1
ATOM 1877 C CA . LEU A 1 259 ? -7.163 -8.262 4.485 1.00 61.62 259 LEU A CA 1
ATOM 1878 C C . LEU A 1 259 ? -8.366 -9.202 4.609 1.00 61.62 259 LEU A C 1
ATOM 1880 O O . LEU A 1 259 ? -8.727 -9.541 5.729 1.00 61.62 259 LEU A O 1
ATOM 1884 N N . VAL A 1 260 ? -9.019 -9.482 3.483 1.00 54.84 260 VAL A N 1
ATOM 1885 C CA . VAL A 1 260 ? -10.317 -10.173 3.331 1.00 54.84 260 VAL A CA 1
ATOM 1886 C C . VAL A 1 260 ? -10.627 -11.223 4.414 1.00 54.84 260 VAL A C 1
ATOM 1888 O O . VAL A 1 260 ? -9.891 -12.201 4.521 1.00 54.84 260 VAL A O 1
ATOM 1891 N N . GLY A 1 261 ? -11.759 -11.029 5.109 1.00 51.19 261 GLY A N 1
ATOM 1892 C CA . GLY A 1 261 ? -12.746 -12.016 5.570 1.00 51.19 261 GLY A CA 1
ATOM 1893 C C . GLY A 1 261 ? -12.378 -13.047 6.643 1.00 51.19 261 GLY A C 1
ATOM 1894 O O . GLY A 1 261 ? -11.412 -13.788 6.521 1.00 51.19 261 GLY A O 1
ATOM 1895 N N . GLY A 1 262 ? -13.245 -13.203 7.652 1.00 43.94 262 GLY A N 1
ATOM 1896 C CA . GLY A 1 262 ? -13.090 -14.096 8.817 1.00 43.94 262 GLY A CA 1
ATOM 1897 C C . GLY A 1 262 ? -12.924 -15.604 8.552 1.00 43.94 262 GLY A C 1
ATOM 1898 O O . GLY A 1 262 ? -12.507 -16.312 9.467 1.00 43.94 262 GLY A O 1
ATOM 1899 N N . ASP A 1 263 ? -13.152 -16.075 7.321 1.00 47.50 263 ASP A N 1
ATOM 1900 C CA . ASP A 1 263 ? -12.849 -17.446 6.858 1.00 47.50 263 ASP A CA 1
ATOM 1901 C C . ASP A 1 263 ? -11.853 -17.489 5.678 1.00 47.50 263 ASP A C 1
ATOM 1903 O O . ASP A 1 263 ? -11.433 -18.561 5.236 1.00 47.50 263 ASP A O 1
ATOM 1907 N N . SER A 1 264 ? -11.449 -16.326 5.166 1.00 49.91 264 SER A N 1
ATOM 1908 C CA . SER A 1 264 ? -10.495 -16.180 4.075 1.00 49.91 264 SER A CA 1
ATOM 1909 C C . SER A 1 264 ? -9.098 -16.032 4.676 1.00 49.91 264 SER A C 1
ATOM 1911 O O . SER A 1 264 ? -8.735 -15.027 5.282 1.00 49.91 264 SER A O 1
ATOM 1913 N N . ALA A 1 265 ? -8.273 -17.059 4.505 1.00 44.88 265 ALA A N 1
ATOM 1914 C CA . ALA A 1 265 ? -6.855 -16.996 4.839 1.00 44.88 265 ALA A CA 1
ATOM 1915 C C . ALA A 1 265 ? -6.050 -16.149 3.827 1.00 44.88 265 ALA A C 1
ATOM 1917 O O . ALA A 1 265 ? -4.816 -16.234 3.819 1.00 44.88 265 ALA A O 1
ATOM 1918 N N . ASP A 1 266 ? -6.722 -15.319 3.022 1.00 53.88 266 ASP A N 1
ATOM 1919 C CA . ASP A 1 266 ? -6.157 -14.630 1.871 1.00 53.88 266 ASP A CA 1
ATOM 1920 C C . ASP A 1 266 ? -5.662 -13.241 2.280 1.00 53.88 266 ASP A C 1
ATOM 1922 O O . ASP A 1 266 ? -6.205 -12.179 1.959 1.00 53.88 266 ASP A O 1
ATOM 1926 N N . TYR A 1 267 ? -4.558 -13.251 3.019 1.00 69.19 267 TYR A N 1
ATOM 1927 C CA . TYR A 1 267 ? -3.836 -12.036 3.354 1.00 69.19 267 TYR A CA 1
ATOM 1928 C C . TYR A 1 267 ? -3.160 -11.459 2.107 1.00 69.19 267 TYR A C 1
ATOM 1930 O O . TYR A 1 267 ? -2.377 -12.129 1.434 1.00 69.19 267 TYR A O 1
ATOM 1938 N N . GLN A 1 268 ? -3.440 -10.188 1.830 1.00 77.44 268 GLN A N 1
ATOM 1939 C CA . GLN A 1 268 ? -2.884 -9.444 0.710 1.00 77.44 268 GLN A CA 1
ATOM 1940 C C . GLN A 1 268 ? -1.576 -8.747 1.093 1.00 77.44 268 GLN A C 1
ATOM 1942 O O . GLN A 1 268 ? -1.499 -8.021 2.087 1.00 77.44 268 GLN A O 1
ATOM 1947 N N . VAL A 1 269 ? -0.552 -8.906 0.261 1.00 83.31 269 VAL A N 1
ATOM 1948 C CA . VAL A 1 269 ? 0.654 -8.074 0.310 1.00 83.31 269 VAL A CA 1
ATOM 1949 C C . VAL A 1 269 ? 0.957 -7.558 -1.083 1.00 83.31 269 VAL A C 1
ATOM 1951 O O . VAL A 1 269 ? 0.949 -8.302 -2.065 1.00 83.31 269 VAL A O 1
ATOM 1954 N N . GLU A 1 270 ? 1.224 -6.261 -1.175 1.00 88.19 270 GLU A N 1
ATOM 1955 C CA . GLU A 1 270 ? 1.660 -5.648 -2.420 1.00 88.19 270 GLU A CA 1
ATOM 1956 C C . GLU A 1 270 ? 3.182 -5.605 -2.455 1.00 88.19 270 GLU A C 1
ATOM 1958 O O . GLU A 1 270 ? 3.831 -4.976 -1.618 1.00 88.19 270 GLU A O 1
ATOM 1963 N N . MET A 1 271 ? 3.758 -6.271 -3.443 1.00 90.44 271 MET A N 1
ATOM 1964 C CA . MET A 1 271 ? 5.189 -6.312 -3.684 1.00 90.44 271 MET A CA 1
ATOM 1965 C C . MET A 1 271 ? 5.544 -5.375 -4.830 1.00 90.44 271 MET A C 1
ATOM 1967 O O . MET A 1 271 ? 4.861 -5.303 -5.854 1.00 90.44 271 MET A O 1
ATOM 1971 N N . PHE A 1 272 ? 6.661 -4.687 -4.661 1.00 92.25 272 PHE A N 1
ATOM 1972 C CA . PHE A 1 272 ? 7.242 -3.772 -5.624 1.00 92.25 272 PHE A CA 1
ATOM 1973 C C . PHE A 1 272 ? 8.681 -4.184 -5.855 1.00 92.25 272 PHE A C 1
ATOM 1975 O O . PHE A 1 272 ? 9.430 -4.358 -4.893 1.00 92.25 272 PHE A O 1
ATOM 1982 N N . SER A 1 273 ? 9.087 -4.271 -7.114 1.00 95.44 273 SER A N 1
ATOM 1983 C CA . SER A 1 273 ? 10.480 -4.477 -7.468 1.00 95.44 273 SER A CA 1
ATOM 1984 C C . SER A 1 273 ? 10.953 -3.464 -8.496 1.00 95.44 273 SER A C 1
ATOM 1986 O O . SER A 1 273 ? 10.217 -3.085 -9.407 1.00 95.44 273 SER A O 1
ATOM 1988 N N . THR A 1 274 ? 12.193 -3.012 -8.324 1.00 96.81 274 THR A N 1
ATOM 1989 C CA . THR A 1 274 ? 12.901 -2.177 -9.295 1.00 96.81 274 THR A CA 1
ATOM 1990 C C . THR A 1 274 ? 14.107 -2.950 -9.798 1.00 96.81 274 THR A C 1
ATOM 1992 O O . THR A 1 274 ? 14.990 -3.266 -9.006 1.00 96.81 274 THR A O 1
ATOM 1995 N N . GLY A 1 275 ? 14.145 -3.249 -11.093 1.00 97.06 275 GLY A N 1
ATOM 1996 C CA . GLY A 1 275 ? 15.285 -3.864 -11.768 1.00 97.06 275 GLY A CA 1
ATOM 1997 C C . GLY A 1 275 ? 16.142 -2.813 -12.470 1.00 97.06 275 GLY A C 1
ATOM 1998 O O . GLY A 1 275 ? 15.606 -1.868 -13.060 1.00 97.06 275 GLY A O 1
ATOM 1999 N N . VAL A 1 276 ? 17.464 -2.962 -12.393 1.00 97.31 276 VAL A N 1
ATOM 2000 C CA . VAL A 1 276 ? 18.451 -1.998 -12.893 1.00 97.31 276 VAL A CA 1
ATOM 2001 C C . VAL A 1 276 ? 19.537 -2.702 -13.707 1.00 97.31 276 VAL A C 1
ATOM 2003 O O . VAL A 1 276 ? 20.358 -3.446 -13.166 1.00 97.31 276 VAL A O 1
ATOM 2006 N N . GLN A 1 277 ? 19.604 -2.374 -15.000 1.00 97.12 277 GLN A N 1
ATOM 2007 C CA . GLN A 1 277 ? 20.627 -2.847 -15.934 1.00 97.12 277 GLN A CA 1
ATOM 2008 C C . GLN A 1 277 ? 21.319 -1.653 -16.608 1.00 97.12 277 GLN A C 1
ATOM 2010 O O . GLN A 1 277 ? 20.805 -1.051 -17.559 1.00 97.12 277 GLN A O 1
ATOM 2015 N N . GLY A 1 278 ? 22.518 -1.311 -16.127 1.00 93.38 278 GLY A N 1
ATOM 2016 C CA . GLY A 1 278 ? 23.225 -0.105 -16.560 1.00 93.38 278 GLY A CA 1
ATOM 2017 C C . GLY A 1 278 ? 22.404 1.145 -16.238 1.00 93.38 278 GLY A C 1
ATOM 2018 O O . GLY A 1 278 ? 22.095 1.400 -15.079 1.00 93.38 278 GLY A O 1
ATOM 2019 N N . THR A 1 279 ? 22.024 1.910 -17.262 1.00 94.44 279 THR A N 1
ATOM 2020 C CA . THR A 1 279 ? 21.140 3.084 -17.131 1.00 94.44 279 THR A CA 1
ATOM 2021 C C . THR A 1 279 ? 19.651 2.749 -17.259 1.00 94.44 279 THR A C 1
ATOM 2023 O O . THR A 1 279 ? 18.809 3.623 -17.055 1.00 94.44 279 THR A O 1
ATOM 2026 N N . ASN A 1 280 ? 19.301 1.507 -17.610 1.00 96.44 280 ASN A N 1
ATOM 2027 C CA . ASN A 1 280 ? 17.914 1.094 -17.787 1.00 96.44 280 ASN A CA 1
ATOM 2028 C C . ASN A 1 280 ? 17.308 0.694 -16.444 1.00 96.44 280 ASN A C 1
ATOM 2030 O O . ASN A 1 280 ? 17.855 -0.156 -15.744 1.00 96.44 280 ASN A O 1
ATOM 2034 N N . ILE A 1 281 ? 16.151 1.273 -16.126 1.00 97.00 281 ILE A N 1
ATOM 2035 C CA . ILE A 1 281 ? 15.391 0.981 -14.911 1.00 97.00 281 ILE A CA 1
ATOM 2036 C C . ILE A 1 281 ? 13.996 0.516 -15.313 1.00 97.00 281 ILE A C 1
ATOM 2038 O O . ILE A 1 281 ? 13.341 1.135 -16.158 1.00 97.00 281 ILE A O 1
ATOM 2042 N N . ARG A 1 282 ? 13.534 -0.577 -14.710 1.00 97.56 282 ARG A N 1
ATOM 2043 C CA . ARG A 1 282 ? 12.171 -1.088 -14.871 1.00 97.56 282 ARG A CA 1
ATOM 2044 C C . ARG A 1 282 ? 11.554 -1.386 -13.520 1.00 97.56 282 ARG A C 1
ATOM 2046 O O . ARG A 1 282 ? 12.249 -1.699 -12.559 1.00 97.56 282 ARG A O 1
ATOM 2053 N N . TYR A 1 283 ? 10.235 -1.287 -13.477 1.00 96.50 283 TYR A N 1
ATOM 2054 C CA . TYR A 1 283 ? 9.445 -1.501 -12.278 1.00 96.50 283 TYR A CA 1
ATOM 2055 C C . TYR A 1 283 ? 8.472 -2.638 -12.532 1.00 96.50 283 TYR A C 1
ATOM 2057 O O . TYR A 1 283 ? 7.857 -2.700 -13.596 1.00 96.50 283 TYR A O 1
ATOM 2065 N N . ALA A 1 284 ? 8.316 -3.497 -11.539 1.00 95.75 284 ALA A N 1
ATOM 2066 C CA . ALA A 1 284 ? 7.308 -4.535 -11.518 1.00 95.75 284 ALA A CA 1
ATOM 2067 C C . ALA A 1 284 ? 6.556 -4.454 -10.188 1.00 95.75 284 ALA A C 1
ATOM 2069 O O . ALA A 1 284 ? 7.118 -4.091 -9.152 1.00 95.75 284 ALA A O 1
ATOM 2070 N N . ARG A 1 285 ? 5.262 -4.757 -10.225 1.00 93.81 285 ARG A N 1
ATOM 2071 C CA . ARG A 1 285 ? 4.381 -4.724 -9.060 1.00 93.81 285 ARG A CA 1
ATOM 2072 C C . ARG A 1 285 ? 3.451 -5.924 -9.118 1.00 93.81 285 ARG A C 1
ATOM 2074 O O . ARG A 1 285 ? 2.978 -6.268 -10.199 1.00 93.81 285 ARG A O 1
ATOM 2081 N N . ARG A 1 286 ? 3.188 -6.542 -7.972 1.00 89.81 286 ARG A N 1
ATOM 2082 C CA . ARG A 1 286 ? 2.248 -7.658 -7.848 1.00 89.81 286 ARG A CA 1
ATOM 2083 C C . ARG A 1 286 ? 1.617 -7.637 -6.466 1.00 89.81 286 ARG A C 1
ATOM 2085 O O . ARG A 1 286 ? 2.339 -7.570 -5.476 1.00 89.81 286 ARG A O 1
ATOM 2092 N N . THR A 1 287 ? 0.297 -7.738 -6.407 1.00 84.94 287 THR A N 1
ATOM 2093 C CA . THR A 1 287 ? -0.406 -8.086 -5.171 1.00 84.94 287 THR A CA 1
ATOM 2094 C C . THR A 1 287 ? -0.567 -9.594 -5.154 1.00 84.94 287 THR A C 1
ATOM 2096 O O . THR A 1 287 ? -1.060 -10.165 -6.126 1.00 84.94 287 THR A O 1
ATOM 2099 N N . ILE A 1 288 ? -0.101 -10.240 -4.091 1.00 80.50 288 ILE A N 1
ATOM 2100 C CA . ILE A 1 288 ? -0.347 -11.665 -3.867 1.00 80.50 288 ILE A CA 1
ATOM 2101 C C . ILE A 1 288 ? -1.355 -11.827 -2.742 1.00 80.50 288 ILE A C 1
ATOM 2103 O O . ILE A 1 288 ? -1.381 -11.031 -1.804 1.00 80.50 288 ILE A O 1
ATOM 2107 N N . GLN A 1 289 ? -2.163 -12.865 -2.880 1.00 75.56 289 GLN A N 1
ATOM 2108 C CA . GLN A 1 289 ? -3.066 -13.393 -1.871 1.00 75.56 289 GLN A CA 1
ATOM 2109 C C . GLN A 1 289 ? -2.495 -14.742 -1.436 1.00 75.56 289 GLN A C 1
ATOM 2111 O O . GLN A 1 289 ? -1.841 -15.419 -2.240 1.00 75.56 289 GLN A O 1
ATOM 2116 N N . ARG A 1 290 ? -2.654 -15.081 -0.159 1.00 64.62 290 ARG A N 1
ATOM 2117 C CA . ARG A 1 290 ? -2.355 -16.430 0.320 1.00 64.62 290 ARG A CA 1
ATOM 2118 C C . ARG A 1 290 ? -3.532 -17.355 0.054 1.00 64.62 290 ARG A C 1
ATOM 2120 O O . ARG A 1 290 ? -4.646 -16.823 0.099 1.00 64.62 290 ARG A O 1
#

Foldseek 3Di:
DDDPPPVVVVVVVVVVVVVVVVVVVVVVVVVVVVVVVVVVVLVVLQVQQVVQQVVQVVVVVVVLVVPLCLLVDLAHSAPPWDDWDDDPQWTKTKHKFAQKWWQNFKDALPDQKTATNAPPQFPQWAWKWFADALVVAIWIKTANGDDGRMGGRIDTQDDWDPRTHGRHIGGGSGMIGGKWWWPDKAAFAFDFDQKTKIFDGRRDAQWAWKDFNRWIKTFDGWDDDPRMIITGPIGTPPDPPDPPIHDIDDGGTIMTGDQDDPPFSWRKMKMKMWGGRPPHIDIDIDIGTD

Radius of gyration: 29.8 Å; chains: 1; bounding box: 65×46×114 Å

pLDDT: mean 86.44, std 12.9, range [43.94, 97.88]